Protein 2W2R (pdb70)

Structure (mmCIF, N/CA/C/O backbone):
data_2W2R
#
_entry.id   2W2R
#
_cell.length_a   86.260
_cell.length_b   86.260
_cell.length_c   70.320
_cell.angle_alpha   90.00
_cell.angle_beta   90.00
_cell.angle_gamma   90.00
#
_symmetry.space_group_name_H-M   'I 4'
#
loop_
_entity.id
_entity.type
_entity.pdbx_description
1 polymer 'MATRIX PROTEIN'
2 water water
#
loop_
_atom_site.group_PDB
_atom_site.id
_atom_site.type_symbol
_atom_site.label_atom_id
_atom_site.label_alt_id
_atom_site.label_comp_id
_atom_site.label_asym_id
_atom_site.label_entity_id
_atom_site.label_seq_id
_atom_site.pdbx_PDB_ins_code
_atom_site.Cartn_x
_atom_site.Cartn_y
_atom_site.Cartn_z
_atom_site.occupancy
_atom_site.B_iso_or_equiv
_atom_site.auth_seq_id
_atom_site.auth_comp_id
_atom_site.auth_asym_id
_atom_site.auth_atom_id
_atom_site.pdbx_PDB_model_num
ATOM 1 N N . LEU A 1 40 ? -15.639 -42.203 -16.582 1.00 72.55 41 LEU A N 1
ATOM 2 C CA . LEU A 1 40 ? -16.314 -42.632 -15.322 1.00 72.39 41 LEU A CA 1
ATOM 3 C C . LEU A 1 40 ? -15.889 -41.684 -14.222 1.00 69.83 41 LEU A C 1
ATOM 4 O O . LEU A 1 40 ? -14.729 -41.287 -14.134 1.00 69.44 41 LEU A O 1
ATOM 9 N N . SER A 1 41 ? -16.864 -41.321 -13.403 1.00 68.70 42 SER A N 1
ATOM 10 C CA . SER A 1 41 ? -16.689 -40.308 -12.343 1.00 68.33 42 SER A CA 1
ATOM 11 C C . SER A 1 41 ? -15.587 -40.668 -11.342 1.00 69.24 42 SER A C 1
ATOM 12 O O . SER A 1 41 ? -15.162 -39.856 -10.518 1.00 69.14 42 SER A O 1
ATOM 15 N N . ASN A 1 42 ? -15.101 -41.889 -11.462 1.00 69.62 43 ASN A N 1
ATOM 16 C CA . ASN A 1 42 ? -14.159 -42.437 -10.488 1.00 71.18 43 ASN A CA 1
ATOM 17 C C . ASN A 1 42 ? -12.719 -42.078 -10.820 1.00 67.91 43 ASN A C 1
ATOM 18 O O . ASN A 1 42 ? -11.857 -42.010 -9.947 1.00 70.08 43 ASN A O 1
ATOM 23 N N . ASP A 1 43 ? -12.476 -41.845 -12.098 1.00 62.66 44 ASP A N 1
ATOM 24 C CA . ASP A 1 43 ? -11.127 -41.556 -12.589 1.00 59.74 44 ASP A CA 1
ATOM 25 C C . ASP A 1 43 ? -10.926 -40.100 -12.979 1.00 51.89 44 ASP A C 1
ATOM 26 O O . ASP A 1 43 ? -9.803 -39.595 -12.982 1.00 52.45 44 ASP A O 1
ATOM 31 N N . PHE A 1 44 ? -12.020 -39.440 -13.334 1.00 42.87 45 PHE A N 1
ATOM 32 C CA . PHE A 1 44 ? -11.953 -38.078 -13.880 1.00 36.53 45 PHE A CA 1
ATOM 33 C C . PHE A 1 44 ? -12.999 -37.145 -13.290 1.00 30.47 45 PHE A C 1
ATOM 34 O O . PHE A 1 44 ? -14.084 -37.533 -12.911 1.00 30.87 45 PHE A O 1
ATOM 42 N N . PHE A 1 45 ? -12.617 -35.888 -13.211 1.00 26.19 46 PHE A N 1
ATOM 43 C CA . PHE A 1 45 ? -13.513 -34.834 -12.735 1.00 22.82 46 PHE A CA 1
ATOM 44 C C . PHE A 1 45 ? -14.629 -34.558 -13.735 1.00 23.27 46 PHE A C 1
ATOM 45 O O . PHE A 1 45 ? -14.434 -34.636 -14.946 1.00 21.91 46 PHE A O 1
ATOM 53 N N . GLY A 1 46 ? -15.796 -34.242 -13.193 1.00 22.99 47 GLY A N 1
ATOM 54 C CA . GLY A 1 46 ? -16.903 -33.634 -13.959 1.00 24.09 47 GLY A CA 1
ATOM 55 C C . GLY A 1 46 ? -17.659 -34.607 -14.839 1.00 23.45 47 GLY A C 1
ATOM 56 O O . GLY A 1 46 ? -18.277 -34.216 -15.811 1.00 22.57 47 GLY A O 1
ATOM 65 N N . GLU A 1 48 ? -20.073 -36.777 -13.899 1.00 34.15 49 GLU A N 1
ATOM 66 C CA . GLU A 1 48 ? -21.334 -37.218 -13.291 1.00 40.11 49 GLU A CA 1
ATOM 67 C C . GLU A 1 48 ? -22.485 -37.178 -14.289 1.00 42.86 49 GLU A C 1
ATOM 68 O O . GLU A 1 48 ? -23.308 -38.082 -14.336 1.00 45.22 49 GLU A O 1
ATOM 74 N N . ASP A 1 49 ? -22.509 -36.128 -15.096 1.00 45.95 50 ASP A N 1
ATOM 75 C CA . ASP A 1 49 ? -23.560 -35.962 -16.120 1.00 51.08 50 ASP A CA 1
ATOM 76 C C . ASP A 1 49 ? -23.441 -37.035 -17.173 1.00 52.35 50 ASP A C 1
ATOM 77 O O . ASP A 1 49 ? -24.416 -37.665 -17.564 1.00 55.43 50 ASP A O 1
ATOM 90 N N . ASP A 1 51 ? -21.921 -40.091 -17.073 1.00 63.37 52 ASP A N 1
ATOM 91 C CA . ASP A 1 51 ? -22.491 -41.251 -16.369 1.00 65.69 52 ASP A CA 1
ATOM 92 C C . ASP A 1 51 ? -24.008 -41.101 -16.254 1.00 66.83 52 ASP A C 1
ATOM 93 O O . ASP A 1 51 ? -24.764 -41.671 -17.041 1.00 70.36 52 ASP A O 1
ATOM 98 N N . SER A 1 57 ? -13.567 -3.634 9.370 1.00 39.02 58 SER A N 1
ATOM 99 C CA . SER A 1 57 ? -14.214 -4.787 10.049 1.00 39.20 58 SER A CA 1
ATOM 100 C C . SER A 1 57 ? -15.111 -5.606 9.103 1.00 32.33 58 SER A C 1
ATOM 101 O O . SER A 1 57 ? -15.192 -5.379 7.919 1.00 35.36 58 SER A O 1
ATOM 104 N N . LEU A 1 58 ? -15.802 -6.555 9.682 1.00 29.37 59 LEU A N 1
ATOM 105 C CA . LEU A 1 58 ? -16.590 -7.516 8.919 1.00 24.63 59 LEU A CA 1
ATOM 106 C C . LEU A 1 58 ? -17.874 -6.921 8.363 1.00 22.28 59 LEU A C 1
ATOM 107 O O . LEU A 1 58 ? -18.675 -6.302 9.062 1.00 21.51 59 LEU A O 1
ATOM 112 N N . ARG A 1 59 ? -18.042 -7.119 7.072 1.00 17.74 60 ARG A N 1
ATOM 113 C CA A ARG A 1 59 ? -19.253 -6.721 6.345 0.70 18.89 60 ARG A CA 1
ATOM 114 C CA B ARG A 1 59 ? -19.266 -6.736 6.386 0.30 19.03 60 ARG A CA 1
ATOM 115 C C . ARG A 1 59 ? -19.808 -7.908 5.580 1.00 19.88 60 ARG A C 1
ATOM 116 O O . ARG A 1 59 ? -19.073 -8.819 5.205 1.00 16.68 60 ARG A O 1
ATOM 131 N N . TYR A 1 60 ? -21.106 -7.870 5.355 1.00 17.81 61 TYR A N 1
ATOM 132 C CA . TYR A 1 60 ? -21.794 -8.835 4.502 1.00 18.14 61 TYR A CA 1
ATOM 133 C C . TYR A 1 60 ? -22.267 -8.031 3.311 1.00 20.97 61 TYR A C 1
ATOM 134 O O . TYR A 1 60 ? -22.954 -7.031 3.464 1.00 25.15 61 TYR A O 1
ATOM 143 N N . GLU A 1 61 ? -21.868 -8.447 2.121 1.00 18.77 62 GLU A N 1
ATOM 144 C CA . GLU A 1 61 ? -22.313 -7.764 0.910 1.00 18.35 62 GLU A CA 1
ATOM 145 C C . GLU A 1 61 ? -23.377 -8.641 0.250 1.00 18.26 62 GLU A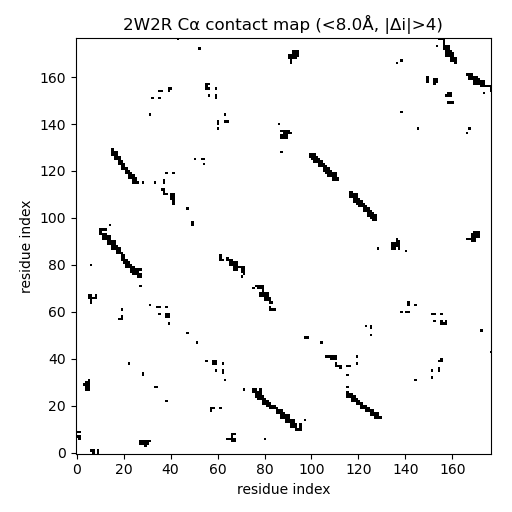 C 1
ATOM 146 O O . GLU A 1 61 ? -23.159 -9.815 -0.020 1.00 19.19 62 GLU A O 1
ATOM 152 N N . LYS A 1 62 ? -24.526 -8.050 -0.016 1.00 17.41 63 LYS A N 1
ATOM 153 C CA . LYS A 1 62 ? -25.659 -8.776 -0.605 1.00 19.61 63 LYS A CA 1
ATOM 154 C C . LYS A 1 62 ? -25.659 -8.540 -2.102 1.00 20.30 63 LYS A C 1
ATOM 155 O O . LYS A 1 62 ? -25.791 -7.414 -2.569 1.00 19.44 63 LYS A O 1
ATOM 161 N N . PHE A 1 63 ? -25.483 -9.601 -2.861 1.00 18.20 64 PHE A N 1
ATOM 162 C CA . PHE A 1 63 ? -25.414 -9.458 -4.314 1.00 17.81 64 PHE A CA 1
ATOM 163 C C . PHE A 1 63 ? -26.140 -10.550 -5.056 1.00 17.84 64 PHE A C 1
ATOM 164 O O . PHE A 1 63 ? -26.526 -11.590 -4.504 1.00 17.99 64 PHE A O 1
ATOM 172 N N . ARG A 1 64 ? -26.363 -10.285 -6.330 1.00 16.91 65 ARG A N 1
ATOM 173 C CA . ARG A 1 64 ? -26.845 -11.324 -7.203 1.00 18.54 65 ARG A CA 1
ATOM 174 C C . ARG A 1 64 ? -25.843 -11.541 -8.302 1.00 17.18 65 ARG A C 1
ATOM 175 O O . ARG A 1 64 ? -25.079 -10.641 -8.660 1.00 14.92 65 ARG A O 1
ATOM 183 N N . PHE A 1 65 ? -25.860 -12.753 -8.824 1.00 15.17 66 PHE A N 1
ATOM 184 C CA . PHE A 1 65 ? -24.887 -13.161 -9.817 1.00 15.21 66 PHE A CA 1
ATOM 185 C C . PHE A 1 65 ? -25.444 -14.107 -10.835 1.00 15.18 66 PHE A C 1
ATOM 186 O O . PHE A 1 65 ? -26.430 -14.806 -10.628 1.00 16.11 66 PHE A O 1
ATOM 207 N N . LEU A 1 67 ? -23.388 -16.692 -13.836 1.00 15.14 68 LEU A N 1
ATOM 208 C CA . LEU A 1 67 ? -22.176 -17.157 -14.488 1.00 13.44 68 LEU A CA 1
ATOM 209 C C . LEU A 1 67 ? -22.478 -18.188 -15.570 1.00 14.29 68 LEU A C 1
ATOM 210 O O . LEU A 1 67 ? -23.368 -19.037 -15.443 1.00 14.33 68 LEU A O 1
ATOM 215 N N . LYS A 1 68 ? -21.685 -18.085 -16.623 1.00 14.30 69 LYS A N 1
ATOM 216 C CA . LYS A 1 68 ? -21.589 -19.092 -17.672 1.00 16.22 69 LYS A CA 1
ATOM 217 C C . LYS A 1 68 ? -20.104 -19.311 -17.913 1.00 16.29 69 LYS A C 1
ATOM 218 O O . LYS A 1 68 ? -19.358 -18.379 -18.217 1.00 16.02 69 LYS A O 1
ATOM 232 N N . THR A 1 70 ? -17.134 -21.863 -19.633 1.00 14.96 71 THR A N 1
ATOM 233 C CA . THR A 1 70 ? -16.621 -22.940 -20.492 1.00 17.11 71 THR A CA 1
ATOM 234 C C . THR A 1 70 ? -15.121 -23.093 -20.310 1.00 17.85 71 THR A C 1
ATOM 235 O O . THR A 1 70 ? -14.370 -22.115 -20.318 1.00 14.61 71 THR A O 1
ATOM 239 N N . VAL A 1 71 ? -14.691 -24.333 -20.134 1.00 13.95 72 VAL A N 1
ATOM 240 C CA . VAL A 1 71 ? -13.282 -24.663 -20.080 1.00 14.48 72 VAL A CA 1
ATOM 241 C C . VAL A 1 71 ? -12.975 -25.732 -21.115 1.00 16.60 72 VAL A C 1
ATOM 242 O O . VAL A 1 71 ? -13.647 -26.760 -21.178 1.00 15.45 72 VAL A O 1
ATOM 246 N N . ARG A 1 72 ? -11.972 -25.457 -21.930 1.00 13.36 73 ARG A N 1
ATOM 247 C CA . ARG A 1 72 ? -11.505 -26.402 -22.954 1.00 16.06 73 ARG A CA 1
ATOM 248 C C . ARG A 1 72 ? -10.069 -26.785 -22.661 1.00 16.69 73 ARG A C 1
ATOM 249 O O . ARG A 1 72 ? -9.203 -25.922 -22.542 1.00 18.55 73 ARG A O 1
ATOM 257 N N . SER A 1 73 ? -9.823 -28.086 -22.551 1.00 16.64 74 SER A N 1
ATOM 258 C CA . SER A 1 73 ? -8.534 -28.591 -22.138 1.00 16.99 74 SER A CA 1
ATOM 259 C C . SER A 1 73 ? -7.977 -29.586 -23.159 1.00 19.97 74 SER A C 1
ATOM 260 O O . SER A 1 73 ? -8.693 -30.081 -24.017 1.00 19.50 74 SER A O 1
ATOM 262 N N . ASN A 1 74 ? -6.691 -29.855 -23.022 1.00 18.50 75 ASN A N 1
ATOM 263 C CA . ASN A 1 74 ? -5.987 -30.791 -23.928 1.00 21.17 75 ASN A CA 1
ATOM 264 C C . ASN A 1 74 ? -6.210 -32.250 -23.539 1.00 24.55 75 ASN A C 1
ATOM 265 O O . ASN A 1 74 ? -6.136 -33.145 -24.366 1.00 23.99 75 ASN A O 1
ATOM 270 N N . LYS A 1 75 ? -6.514 -32.436 -22.263 1.00 24.45 76 LYS A N 1
ATOM 271 C CA . LYS A 1 75 ? -6.668 -33.748 -21.615 1.00 27.22 76 LYS A CA 1
ATOM 272 C C . LYS A 1 75 ? -7.710 -33.587 -20.534 1.00 22.95 76 LYS A C 1
ATOM 273 O O . LYS A 1 75 ? -7.788 -32.521 -19.941 1.00 21.77 76 LYS A O 1
ATOM 279 N N . PRO A 1 76 ? -8.470 -34.641 -20.227 1.00 23.16 77 PRO A N 1
ATOM 280 C CA . PRO A 1 76 ? -9.495 -34.500 -19.182 1.00 21.92 77 PRO A CA 1
ATOM 281 C C . PRO A 1 76 ? -8.876 -34.348 -17.804 1.00 20.55 77 PRO A C 1
ATOM 282 O O . PRO A 1 76 ? -7.938 -35.067 -17.456 1.00 18.30 77 PRO A O 1
ATOM 286 N N . PHE A 1 77 ? -9.403 -33.412 -17.032 1.00 19.87 78 PHE A N 1
ATOM 287 C CA . PHE A 1 77 ? -8.905 -33.178 -15.663 1.00 19.74 78 PHE A CA 1
ATOM 288 C C . PHE A 1 77 ? -9.173 -34.388 -14.781 1.00 19.22 78 PHE A C 1
ATOM 289 O O . PHE A 1 77 ? -10.276 -34.944 -14.771 1.00 20.63 78 PHE A O 1
ATOM 297 N N . ARG A 1 78 ? -8.147 -34.792 -14.049 1.00 21.30 79 ARG A N 1
ATOM 298 C CA . ARG A 1 78 ? -8.251 -35.949 -13.157 1.00 25.88 79 ARG A CA 1
ATOM 299 C C . ARG A 1 78 ? -8.926 -35.586 -11.849 1.00 25.58 79 ARG A C 1
ATOM 300 O O . ARG A 1 78 ? -9.649 -36.379 -11.272 1.00 27.75 79 ARG A O 1
ATOM 308 N N . SER A 1 79 ? -8.712 -34.364 -11.399 1.00 22.34 80 SER A N 1
ATOM 309 C CA . SER A 1 79 ? -9.269 -33.960 -10.126 1.00 22.15 80 SER A CA 1
ATOM 310 C C . SER A 1 79 ? -9.654 -32.504 -10.069 1.00 20.38 80 SER A C 1
ATOM 311 O O . SER A 1 79 ? -9.240 -31.677 -10.884 1.00 18.02 80 SER A O 1
ATOM 314 N N . TYR A 1 80 ? -10.444 -32.206 -9.057 1.00 17.95 81 TYR A N 1
ATOM 315 C CA . TYR A 1 80 ? -10.935 -30.849 -8.843 1.00 18.45 81 TYR A CA 1
ATOM 316 C C . TYR A 1 80 ? -9.807 -29.835 -8.676 1.00 18.84 81 TYR A C 1
ATOM 317 O O . TYR A 1 80 ? -9.911 -28.723 -9.170 1.00 17.59 81 TYR A O 1
ATOM 326 N N . ASP A 1 81 ? -8.705 -30.200 -8.013 1.00 21.26 82 ASP A N 1
ATOM 327 C CA . ASP A 1 81 ? -7.601 -29.223 -7.901 1.00 22.73 82 ASP A CA 1
ATOM 328 C C . ASP A 1 81 ? -6.877 -28.933 -9.221 1.00 20.93 82 ASP A C 1
ATOM 329 O O . ASP A 1 81 ? -6.271 -27.873 -9.374 1.00 20.05 82 ASP A O 1
ATOM 334 N N . ASP A 1 82 ? -7.025 -29.810 -10.206 1.00 16.58 83 ASP A N 1
ATOM 335 C CA . ASP A 1 82 ? -6.525 -29.506 -11.551 1.00 16.64 83 ASP A CA 1
ATOM 336 C C . ASP A 1 82 ? -7.439 -28.450 -12.197 1.00 16.04 83 ASP A C 1
ATOM 337 O O . ASP A 1 82 ? -6.984 -27.525 -12.872 1.00 16.71 83 ASP A O 1
ATOM 342 N N . VAL A 1 83 ? -8.732 -28.628 -11.977 1.00 14.66 84 VAL A N 1
ATOM 343 C CA . VAL A 1 83 ? -9.775 -27.748 -12.549 1.00 16.30 84 VAL A CA 1
ATOM 344 C C . VAL A 1 83 ? -9.640 -26.323 -12.019 1.00 14.59 84 VAL A C 1
ATOM 345 O O . VAL A 1 83 ? -9.698 -25.343 -12.754 1.00 14.19 84 VAL A O 1
ATOM 349 N N . THR A 1 84 ? -9.448 -26.220 -10.715 1.00 15.52 85 THR A N 1
ATOM 350 C CA . THR A 1 84 ? -9.385 -24.917 -10.065 1.00 13.17 85 THR A CA 1
ATOM 351 C C . THR A 1 84 ? -8.114 -24.194 -10.474 1.00 16.34 85 THR A C 1
ATOM 352 O O . THR A 1 84 ? -8.105 -22.988 -10.661 1.00 14.93 85 THR A O 1
ATOM 356 N N . ALA A 1 85 ? -7.052 -24.962 -10.665 1.00 15.45 86 ALA A N 1
ATOM 357 C CA . ALA A 1 85 ? -5.786 -24.394 -11.127 1.00 15.49 86 ALA A CA 1
ATOM 358 C C . ALA A 1 85 ? -5.974 -23.752 -12.490 1.00 13.34 86 ALA A C 1
ATOM 359 O O . ALA A 1 85 ? -5.516 -22.645 -12.725 1.00 14.89 86 ALA A O 1
ATOM 361 N N . ALA A 1 86 ? -6.634 -24.468 -13.399 1.00 13.83 87 ALA A N 1
ATOM 362 C CA . ALA A 1 86 ? -6.936 -23.948 -14.741 1.00 13.23 87 ALA A CA 1
ATOM 363 C C . ALA A 1 86 ? -7.837 -22.704 -14.704 1.00 13.91 87 ALA A C 1
ATOM 364 O O . ALA A 1 86 ? -7.520 -21.650 -15.281 1.00 14.16 87 ALA A O 1
ATOM 366 N N . VAL A 1 87 ? -8.934 -22.834 -13.980 1.00 12.93 88 VAL A N 1
ATOM 367 C CA . VAL A 1 87 ? -9.983 -21.779 -13.902 1.00 12.89 88 VAL A CA 1
ATOM 368 C C . VAL A 1 87 ? -9.390 -20.486 -13.318 1.00 13.55 88 VAL A C 1
ATOM 369 O O . VAL A 1 87 ? -9.635 -19.383 -13.784 1.00 13.53 88 VAL A O 1
ATOM 373 N N . SER A 1 88 ? -8.499 -20.669 -12.354 1.00 12.84 89 SER A N 1
ATOM 374 C CA . SER A 1 88 ? -7.953 -19.553 -11.588 1.00 12.85 89 SER A CA 1
ATOM 375 C C . SER A 1 88 ? -7.096 -18.635 -12.446 1.00 14.57 89 SER A C 1
ATOM 376 O O . SER A 1 88 ? -6.792 -17.505 -12.046 1.00 16.69 89 SER A O 1
ATOM 379 N N . GLN A 1 89 ? -6.722 -19.124 -13.615 1.00 13.67 90 GLN A N 1
ATOM 380 C CA . GLN A 1 89 ? -5.883 -18.337 -14.535 1.00 13.77 90 GLN A CA 1
ATOM 381 C C . GLN A 1 89 ? -6.671 -17.262 -15.281 1.00 15.58 90 GLN A C 1
ATOM 382 O O . GLN A 1 89 ? -6.081 -16.450 -16.005 1.00 17.12 90 GLN A O 1
ATOM 388 N N . TRP A 1 90 ? -7.979 -17.229 -15.074 1.00 14.83 91 TRP A N 1
ATOM 389 C CA . TRP A 1 90 ? -8.857 -16.325 -15.846 1.00 13.48 91 TRP A CA 1
ATOM 390 C C . TRP A 1 90 ? -8.476 -14.843 -15.726 1.00 16.40 91 TRP A C 1
ATOM 391 O O . TRP A 1 90 ? -8.658 -14.066 -16.677 1.00 14.75 91 TRP A O 1
ATOM 402 N N . ASP A 1 91 ? -7.944 -14.455 -14.568 1.00 13.98 92 ASP A N 1
ATOM 403 C CA . ASP A 1 91 ? -7.574 -13.048 -14.326 1.00 18.76 92 ASP A CA 1
ATOM 404 C C . ASP A 1 91 ? -6.097 -12.833 -14.032 1.00 20.29 92 ASP A C 1
ATOM 405 O O . ASP A 1 91 ? -5.711 -11.908 -13.300 1.00 21.20 92 ASP A O 1
ATOM 410 N N . ASN A 1 92 ? -5.257 -13.638 -14.667 1.00 19.93 93 ASN A N 1
ATOM 411 C CA . ASN A 1 92 ? -3.794 -13.427 -14.554 1.00 24.01 93 ASN A CA 1
ATOM 412 C C . ASN A 1 92 ? -3.484 -12.028 -15.062 1.00 25.02 93 ASN A C 1
ATOM 413 O O . ASN A 1 92 ? -2.659 -11.297 -14.507 1.00 28.58 93 ASN A O 1
ATOM 418 N N . SER A 1 93 ? -4.203 -11.657 -16.107 1.00 25.33 94 SER A N 1
ATOM 419 C CA . SER A 1 93 ? -4.313 -10.255 -16.523 1.00 28.61 94 SER A CA 1
ATOM 420 C C . SER A 1 93 ? -5.787 -9.890 -16.404 1.00 27.17 94 SER A C 1
ATOM 421 O O . SER A 1 93 ? -6.667 -10.745 -16.561 1.00 22.75 94 SER A O 1
ATOM 424 N N . TYR A 1 94 ? -6.053 -8.633 -16.088 1.00 21.55 95 TYR A N 1
ATOM 425 C CA . TYR A 1 94 ? -7.435 -8.202 -15.831 1.00 19.49 95 TYR A CA 1
ATOM 426 C C . TYR A 1 94 ? -7.681 -6.758 -16.209 1.00 20.58 95 TYR A C 1
ATOM 427 O O . TYR A 1 94 ? -6.980 -5.857 -15.736 1.00 17.59 95 TYR A O 1
ATOM 436 N N . ILE A 1 95 ? -8.701 -6.551 -17.037 1.00 19.96 96 ILE A N 1
ATOM 437 C CA . ILE A 1 95 ? -9.157 -5.194 -17.362 1.00 23.31 96 ILE A CA 1
ATOM 438 C C . ILE A 1 95 ? -10.643 -4.969 -17.126 1.00 23.58 96 ILE A C 1
ATOM 439 O O . ILE A 1 95 ? -11.224 -4.025 -17.640 1.00 23.48 96 ILE A O 1
ATOM 444 N N . GLY A 1 96 ? -11.254 -5.831 -16.336 1.00 20.44 97 GLY A N 1
ATOM 445 C CA . GLY A 1 96 ? -12.662 -5.651 -15.974 1.00 19.41 97 GLY A CA 1
ATOM 446 C C . GLY A 1 96 ? -12.839 -4.616 -14.879 1.00 17.60 97 GLY A C 1
ATOM 447 O O . GLY A 1 96 ? -11.898 -3.920 -14.494 1.00 18.11 97 GLY A O 1
ATOM 456 N N . VAL A 1 98 ? -12.859 -2.879 -11.556 1.00 18.23 99 VAL A N 1
ATOM 457 C CA . VAL A 1 98 ? -11.966 -3.104 -10.408 1.00 16.89 99 VAL A CA 1
ATOM 458 C C . VAL A 1 98 ? -12.703 -3.596 -9.163 1.00 17.51 99 VAL A C 1
ATOM 459 O O . VAL A 1 98 ? -12.273 -4.529 -8.479 1.00 17.58 99 VAL A O 1
ATOM 463 N N . GLY A 1 99 ? -13.835 -2.972 -8.894 1.00 17.10 100 GLY A N 1
ATOM 464 C CA . GLY A 1 99 ? -14.650 -3.294 -7.740 1.00 18.04 100 GLY A CA 1
ATOM 465 C C . GLY A 1 99 ? -15.344 -4.638 -7.787 1.00 16.75 100 GLY A C 1
ATOM 466 O O . GLY A 1 99 ? -15.840 -5.127 -6.779 1.00 20.53 100 GLY A O 1
ATOM 467 N N . LYS A 1 100 ? -15.408 -5.232 -8.971 1.00 14.08 101 LYS A N 1
ATOM 468 C CA . LYS A 1 100 ? -16.103 -6.512 -9.127 1.00 13.60 101 LYS A CA 1
ATOM 469 C C . LYS A 1 100 ? -15.165 -7.686 -9.039 1.00 13.01 101 LYS A C 1
ATOM 470 O O . LYS A 1 100 ? -15.589 -8.829 -8.860 1.00 13.01 101 LYS A O 1
ATOM 476 N N . ARG A 1 101 ? -13.882 -7.393 -9.170 1.00 14.33 102 ARG A N 1
ATOM 477 C CA . ARG A 1 101 ? -12.865 -8.453 -9.264 1.00 13.41 102 ARG A CA 1
ATOM 478 C C . ARG A 1 101 ? -12.974 -9.478 -8.118 1.00 14.89 102 ARG A C 1
ATOM 479 O O . ARG A 1 101 ? -12.913 -10.671 -8.363 1.00 14.63 102 ARG A O 1
ATOM 487 N N . PRO A 1 102 ? -13.149 -9.020 -6.869 1.00 16.45 103 PRO A N 1
ATOM 488 C CA . PRO A 1 102 ? -13.296 -9.992 -5.790 1.00 16.11 103 PRO A CA 1
ATOM 489 C C . PRO A 1 102 ? -14.512 -10.901 -5.908 1.00 15.93 103 PRO A C 1
ATOM 490 O O . PRO A 1 102 ? -14.457 -12.055 -5.533 1.00 13.82 103 PRO A O 1
ATOM 494 N N . PHE A 1 103 ? -15.611 -10.346 -6.393 1.00 13.16 104 PHE A N 1
ATOM 495 C CA . PHE A 1 103 ? -16.837 -11.116 -6.570 1.00 13.77 104 PHE A CA 1
ATOM 496 C C . PHE A 1 103 ? -16.696 -12.088 -7.718 1.00 12.51 104 PHE A C 1
ATOM 497 O O . PHE A 1 103 ? -17.208 -13.202 -7.655 1.00 12.51 104 PHE A O 1
ATOM 505 N N . TYR A 1 104 ? -16.028 -11.644 -8.781 1.00 12.53 105 TYR A N 1
ATOM 506 C CA . TYR A 1 104 ? -15.754 -12.529 -9.922 1.00 12.53 105 TYR A CA 1
ATOM 507 C C . TYR A 1 104 ? -14.897 -13.715 -9.506 1.00 12.45 105 TYR A C 1
ATOM 508 O O . TYR A 1 104 ? -15.139 -14.843 -9.932 1.00 12.45 105 TYR A O 1
ATOM 517 N N . LYS A 1 105 ? -13.894 -13.449 -8.671 1.00 12.43 106 LYS A N 1
ATOM 518 C CA . LYS A 1 105 ? -13.028 -14.523 -8.174 1.00 12.60 106 LYS A CA 1
ATOM 519 C C . LYS A 1 105 ? -13.858 -15.544 -7.393 1.00 12.46 106 LYS A C 1
ATOM 520 O O . LYS A 1 105 ? -13.715 -16.751 -7.561 1.00 12.44 106 LYS A O 1
ATOM 526 N N . ILE A 1 106 ? -14.731 -15.014 -6.538 1.00 12.43 107 ILE A N 1
ATOM 527 C CA . ILE A 1 106 ? -15.597 -15.852 -5.699 1.00 12.50 107 ILE A CA 1
ATOM 528 C C . ILE A 1 106 ? -16.533 -16.717 -6.561 1.00 13.36 107 ILE A C 1
ATOM 529 O O . ILE A 1 106 ? -16.667 -17.926 -6.345 1.00 13.29 107 ILE A O 1
ATOM 534 N N . ILE A 1 107 ? -17.199 -16.116 -7.546 1.00 12.54 108 ILE A N 1
ATOM 535 C CA . ILE A 1 107 ? -18.141 -16.909 -8.327 1.00 12.64 108 ILE A CA 1
ATOM 536 C C . ILE A 1 107 ? -17.444 -17.855 -9.313 1.00 13.10 108 ILE A C 1
ATOM 537 O O . ILE A 1 107 ? -18.006 -18.862 -9.695 1.00 12.71 108 ILE A O 1
ATOM 542 N N . ALA A 1 108 ? -16.210 -17.524 -9.689 1.00 12.51 109 ALA A N 1
ATOM 543 C CA . ALA A 1 108 ? -15.396 -18.407 -10.518 1.00 12.51 109 ALA A CA 1
ATOM 544 C C . ALA A 1 108 ? -15.063 -19.651 -9.700 1.00 14.01 109 ALA A C 1
ATOM 545 O O . ALA A 1 108 ? -15.108 -20.758 -10.202 1.00 13.69 109 ALA A O 1
ATOM 547 N N . LEU A 1 109 ? -14.786 -19.464 -8.417 1.00 12.58 110 LEU A N 1
ATOM 548 C CA . LEU A 1 109 ? -14.509 -20.603 -7.534 1.00 14.30 110 LEU A CA 1
ATOM 549 C C . LEU A 1 109 ? -15.758 -21.485 -7.378 1.00 13.88 110 LEU A C 1
ATOM 550 O O . LEU A 1 109 ? -15.722 -22.695 -7.602 1.00 14.42 110 LEU A O 1
ATOM 555 N N . ILE A 1 110 ? -16.877 -20.838 -7.066 1.00 16.24 111 ILE A N 1
ATOM 556 C CA . ILE A 1 110 ? -18.175 -21.524 -6.904 1.00 15.58 111 ILE A CA 1
ATOM 557 C C . ILE A 1 110 ? -18.582 -22.270 -8.180 1.00 17.01 111 ILE A C 1
ATOM 558 O O . ILE A 1 110 ? -18.951 -23.448 -8.175 1.00 18.62 111 ILE A O 1
ATOM 563 N N . GLY A 1 111 ? -18.531 -21.543 -9.272 1.00 14.68 112 GLY A N 1
ATOM 564 C CA . GLY A 1 111 ? -18.861 -22.081 -10.585 1.00 16.56 112 GLY A CA 1
ATOM 565 C C . GLY A 1 111 ? -18.010 -23.263 -11.000 1.00 17.35 112 GLY A C 1
ATOM 566 O O . GLY A 1 111 ? -18.520 -24.249 -11.567 1.00 17.40 112 GLY A O 1
ATOM 567 N N . SER A 1 112 ? -16.716 -23.184 -10.692 1.00 15.07 113 SER A N 1
ATOM 568 C CA . SER A 1 112 ? -15.779 -24.290 -11.019 1.00 14.32 113 SER A CA 1
ATOM 569 C C . SER A 1 112 ? -16.258 -25.639 -10.445 1.00 16.80 113 SER A C 1
ATOM 570 O O . SER A 1 112 ? -16.057 -26.709 -11.043 1.00 17.80 113 SER A O 1
ATOM 573 N N . SER A 1 113 ? -16.901 -25.577 -9.279 1.00 14.64 114 SER A N 1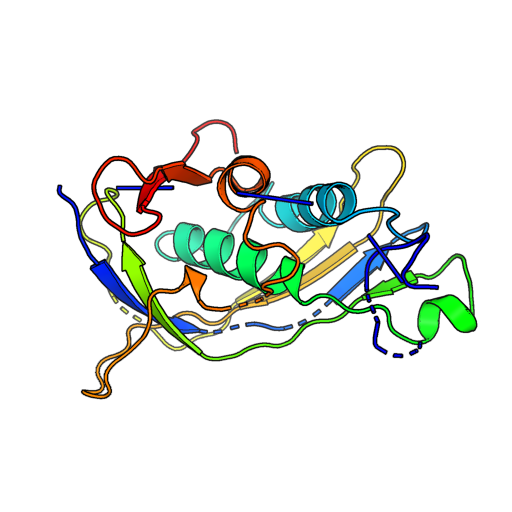
ATOM 574 C CA . SER A 1 113 ? -17.308 -26.780 -8.561 1.00 15.09 114 SER A CA 1
ATOM 575 C C . SER A 1 113 ? -18.461 -27.458 -9.268 1.00 15.52 114 SER A C 1
ATOM 576 O O . SER A 1 113 ? -18.759 -28.606 -8.999 1.00 18.01 114 SER A O 1
ATOM 579 N N . HIS A 1 114 ? -19.092 -26.715 -10.165 1.00 15.54 115 HIS A N 1
ATOM 580 C CA . HIS A 1 114 ? -20.235 -27.199 -10.930 1.00 16.58 115 HIS A CA 1
ATOM 581 C C . HIS A 1 114 ? -19.909 -27.582 -12.356 1.00 17.52 115 HIS A C 1
ATOM 582 O O . HIS A 1 114 ? -20.773 -28.043 -13.081 1.00 16.14 115 HIS A O 1
ATOM 589 N N . LEU A 1 115 ? -18.680 -27.358 -12.768 1.00 13.94 116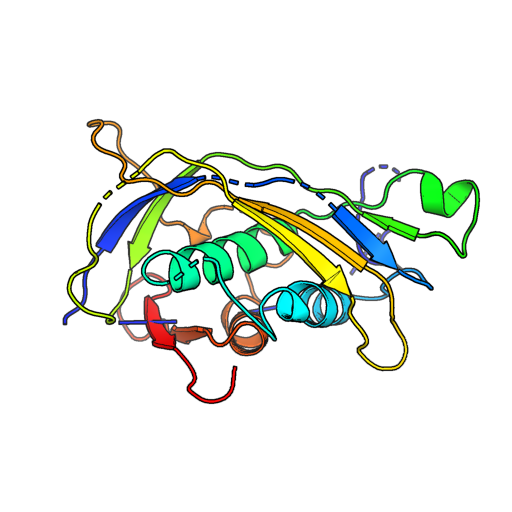 LEU A N 1
ATOM 590 C CA . LEU A 1 115 ? -18.274 -27.729 -14.140 1.00 15.49 116 LEU A CA 1
ATOM 591 C C . LEU A 1 115 ? -18.509 -29.216 -14.402 1.00 17.01 116 LEU A C 1
ATOM 592 O O . LEU A 1 115 ? -18.154 -30.105 -13.607 1.00 16.25 116 LEU A O 1
ATOM 597 N N . GLN A 1 116 ? -19.096 -29.459 -15.562 1.00 17.51 117 GLN A N 1
ATOM 598 C CA . GLN A 1 116 ? -19.381 -30.807 -16.038 1.00 19.84 117 GLN A CA 1
ATOM 599 C C . GLN A 1 116 ? -18.920 -30.983 -17.463 1.00 18.04 117 GLN A C 1
ATOM 600 O O . GLN A 1 116 ? -19.114 -30.117 -18.314 1.00 18.28 117 GLN A O 1
ATOM 606 N N . ALA A 1 117 ? -18.299 -32.123 -17.691 1.00 17.91 118 ALA A N 1
ATOM 607 C CA . ALA A 1 117 ? -17.828 -32.519 -19.028 1.00 19.46 118 ALA A CA 1
ATOM 608 C C . ALA A 1 117 ? -19.006 -32.675 -19.965 1.00 19.48 118 ALA A C 1
ATOM 609 O O . ALA A 1 117 ? -20.044 -33.232 -19.612 1.00 19.45 118 ALA A O 1
ATOM 611 N N . THR A 1 118 ? -18.805 -32.161 -21.165 1.00 19.15 119 THR A N 1
ATOM 612 C CA . THR A 1 118 ? -19.755 -32.321 -22.249 1.00 21.88 119 THR A CA 1
ATOM 613 C C . THR A 1 118 ? -19.340 -33.522 -23.094 1.00 22.76 119 THR A C 1
ATOM 614 O O . THR A 1 118 ? -18.274 -34.099 -22.897 1.00 21.96 119 THR A O 1
ATOM 618 N N . PRO A 1 119 ? -20.183 -33.903 -24.065 1.00 24.23 120 PRO A N 1
ATOM 619 C CA . PRO A 1 119 ? -19.852 -35.074 -24.866 1.00 25.92 120 PRO A CA 1
ATOM 620 C C . PRO A 1 119 ? -18.636 -34.883 -25.752 1.00 26.24 120 PRO A C 1
ATOM 621 O O . PRO A 1 119 ? -18.191 -35.835 -26.397 1.00 28.91 120 PRO A O 1
ATOM 625 N N . ALA A 1 120 ? -18.085 -33.671 -25.769 1.00 24.41 121 ALA A N 1
ATOM 626 C CA . ALA A 1 120 ? -16.878 -33.414 -26.563 1.00 24.38 121 ALA A CA 1
ATOM 627 C C . ALA A 1 120 ? -15.833 -34.450 -26.251 1.00 28.75 121 ALA A C 1
ATOM 628 O O . ALA A 1 120 ? -15.171 -34.955 -27.146 1.00 36.54 121 ALA A O 1
ATOM 630 N N . VAL A 1 121 ? -15.674 -34.763 -24.976 1.00 27.92 122 VAL A N 1
ATOM 631 C CA . VAL A 1 121 ? -14.692 -35.785 -24.584 1.00 31.74 122 VAL A CA 1
ATOM 632 C C . VAL A 1 121 ? -15.021 -37.213 -25.107 1.00 32.79 122 VAL A C 1
ATOM 633 O O . VAL A 1 121 ? -14.146 -38.056 -25.224 1.00 35.09 122 VAL A O 1
ATOM 637 N N . LEU A 1 122 ? -16.269 -37.482 -25.459 1.00 38.86 123 LEU A N 1
ATOM 638 C CA . LEU A 1 122 ? -16.603 -38.805 -26.042 1.00 39.43 123 LEU A CA 1
ATOM 639 C C . LEU A 1 122 ? -16.435 -38.839 -27.578 1.00 42.27 123 LEU A C 1
ATOM 640 O O . LEU A 1 122 ? -16.268 -39.906 -28.190 1.00 41.10 123 LEU A O 1
ATOM 645 N N . ALA A 1 123 ? -16.476 -37.657 -28.182 1.00 42.41 124 ALA A N 1
ATOM 646 C CA . ALA A 1 123 ? -16.209 -37.493 -29.626 1.00 44.47 124 ALA A CA 1
ATOM 647 C C . ALA A 1 123 ? -14.707 -37.542 -29.842 1.00 48.13 124 ALA A C 1
ATOM 648 O O . ALA A 1 123 ? -14.187 -38.217 -30.739 1.00 50.89 124 ALA A O 1
ATOM 650 N N . ASP A 1 124 ? -14.014 -36.847 -28.960 1.00 47.45 125 ASP A N 1
ATOM 651 C CA . ASP A 1 124 ? -12.557 -36.797 -28.997 1.00 47.43 125 ASP A CA 1
ATOM 652 C C . ASP A 1 124 ? -11.992 -36.669 -27.593 1.00 47.79 125 ASP A C 1
ATOM 653 O O . ASP A 1 124 ? -12.151 -35.641 -26.919 1.00 46.06 125 ASP A O 1
ATOM 658 N N . LEU A 1 125 ? -11.330 -37.738 -27.167 1.00 50.01 126 LEU A N 1
ATOM 659 C CA . LEU A 1 125 ? -10.794 -37.843 -25.797 1.00 50.91 126 LEU A CA 1
ATOM 660 C C . LEU A 1 125 ? -9.792 -36.725 -25.564 1.00 48.96 126 LEU A C 1
ATOM 661 O O . LEU A 1 125 ? -9.453 -36.382 -24.431 1.00 47.53 126 LEU A O 1
ATOM 666 N N . ASN A 1 126 ? -9.355 -36.161 -26.681 1.00 47.58 127 ASN A N 1
ATOM 667 C CA . ASN A 1 126 ? -8.356 -35.094 -26.700 1.00 45.52 127 ASN A CA 1
ATOM 668 C C . ASN A 1 126 ? -8.934 -33.682 -26.877 1.00 42.08 127 ASN A C 1
ATOM 669 O O . ASN A 1 126 ? -8.177 -32.701 -26.916 1.00 41.23 127 ASN A O 1
ATOM 671 N N . GLN A 1 127 ? -10.259 -33.581 -26.998 1.00 36.39 128 GLN A N 1
ATOM 672 C CA A GLN A 1 127 ? -10.942 -32.273 -26.990 0.70 31.64 128 GLN A CA 1
ATOM 673 C CA B GLN A 1 127 ? -10.920 -32.275 -26.990 0.30 30.33 128 GLN A CA 1
ATOM 674 C C . GLN A 1 127 ? -11.935 -32.111 -25.848 1.00 27.80 128 GLN A C 1
ATOM 675 O O . GLN A 1 127 ? -13.089 -31.731 -26.072 1.00 25.42 128 GLN A O 1
ATOM 686 N N . PRO A 1 128 ? -11.499 -32.382 -24.615 1.00 23.61 129 PRO A N 1
ATOM 687 C CA . PRO A 1 128 ? -12.351 -32.219 -23.431 1.00 23.90 129 PRO A CA 1
ATOM 688 C C . PRO A 1 128 ? -12.866 -30.789 -23.321 1.00 20.23 129 PRO A C 1
ATOM 689 O O . PRO A 1 128 ? -12.113 -29.838 -23.538 1.00 19.88 129 PRO A O 1
ATOM 693 N N . GLU A 1 129 ? -14.154 -30.669 -23.052 1.00 20.39 130 GLU A N 1
ATOM 694 C CA . GLU A 1 129 ? -14.791 -29.371 -22.806 1.00 20.08 130 GLU A CA 1
ATOM 695 C C . GLU A 1 129 ? -15.713 -29.519 -21.608 1.00 17.69 130 GLU A C 1
ATOM 696 O O . GLU A 1 129 ? -16.295 -30.573 -21.371 1.00 19.59 130 GLU A O 1
ATOM 702 N N . TYR A 1 130 ? -15.790 -28.471 -20.812 1.00 13.76 131 TYR A N 1
ATOM 703 C CA . TYR A 1 130 ? -16.584 -28.490 -19.590 1.00 13.99 131 TYR A CA 1
ATOM 704 C C . TYR A 1 130 ? -17.419 -27.217 -19.548 1.00 14.89 131 TYR A C 1
ATOM 705 O O . TYR A 1 130 ? -16.988 -26.153 -20.015 1.00 16.49 131 TYR A O 1
ATOM 714 N N . TYR A 1 131 ? -18.602 -27.329 -18.978 1.00 14.44 132 TYR A N 1
ATOM 715 C CA . TYR A 1 131 ? -19.501 -26.186 -18.880 1.00 13.77 132 TYR A CA 1
ATOM 716 C C . TYR A 1 131 ? -20.231 -26.144 -17.547 1.00 15.43 132 TYR A C 1
ATOM 717 O O . TYR A 1 131 ? -20.538 -27.171 -16.948 1.00 15.93 132 TYR A O 1
ATOM 726 N N . ALA A 1 132 ? -20.482 -24.923 -17.112 1.00 16.53 133 ALA A N 1
ATOM 727 C CA . ALA A 1 132 ? -21.289 -24.650 -15.917 1.00 14.18 133 ALA A CA 1
ATOM 728 C C . ALA A 1 132 ? -22.075 -23.377 -16.096 1.00 14.96 133 ALA A C 1
ATOM 729 O O . ALA A 1 132 ? -21.595 -22.412 -16.668 1.00 15.42 133 ALA A O 1
ATOM 731 N N . THR A 1 133 ? -23.300 -23.393 -15.621 1.00 14.53 134 THR A N 1
ATOM 732 C CA . THR A 1 133 ? -24.060 -22.155 -15.544 1.00 16.45 134 THR A CA 1
ATOM 733 C C . THR A 1 133 ? -24.784 -22.123 -14.220 1.00 19.25 134 THR A C 1
ATOM 734 O O . THR A 1 133 ? -25.248 -23.141 -13.745 1.00 19.37 134 THR A O 1
ATOM 738 N N . LEU A 1 134 ? -24.841 -20.951 -13.617 1.00 18.63 135 LEU A N 1
ATOM 739 C CA . LEU A 1 134 ? -25.462 -20.792 -12.304 1.00 18.57 135 LEU A CA 1
ATOM 740 C C . LEU A 1 134 ? -25.905 -19.360 -12.103 1.00 19.02 135 LEU A C 1
ATOM 741 O O . LEU A 1 134 ? -25.261 -18.420 -12.555 1.00 16.83 135 LEU A O 1
ATOM 746 N N . THR A 1 135 ? -27.028 -19.210 -11.431 1.00 20.33 136 THR A N 1
ATOM 747 C CA A THR A 1 135 ? -27.503 -17.901 -10.998 0.70 19.52 136 THR A CA 1
ATOM 748 C CA B THR A 1 135 ? -27.477 -17.898 -10.996 0.30 19.86 136 THR A CA 1
ATOM 749 C C . THR A 1 135 ? -27.903 -17.965 -9.540 1.00 21.75 136 THR A C 1
ATOM 750 O O . THR A 1 135 ? -28.303 -19.019 -9.035 1.00 24.10 136 THR A O 1
ATOM 757 N N . GLY A 1 136 ? -27.786 -16.847 -8.863 1.00 18.93 137 GLY A N 1
ATOM 758 C CA . GLY A 1 136 ? -28.132 -16.802 -7.460 1.00 19.13 137 GLY A CA 1
ATOM 759 C C . GLY A 1 136 ? -28.118 -15.427 -6.852 1.00 18.32 137 GLY A C 1
ATOM 760 O O . GLY A 1 136 ? -27.825 -14.427 -7.489 1.00 19.86 137 GLY A O 1
ATOM 761 N N . ARG A 1 137 ? -28.470 -15.424 -5.592 1.00 20.02 138 ARG A N 1
ATOM 762 C CA . ARG A 1 137 ? -28.440 -14.219 -4.756 1.00 20.16 138 ARG A CA 1
ATOM 763 C C . ARG A 1 137 ? -27.947 -14.662 -3.399 1.00 18.91 138 ARG A C 1
ATOM 764 O O . ARG A 1 137 ? -28.365 -15.706 -2.902 1.00 18.72 138 ARG A O 1
ATOM 772 N N . CYS A 1 138 ? -27.111 -13.844 -2.772 1.00 17.57 139 CYS A N 1
ATOM 773 C CA . CYS A 1 138 ? -26.436 -14.254 -1.536 1.00 18.74 139 CYS A CA 1
ATOM 774 C C . CYS A 1 138 ? -25.678 -13.145 -0.839 1.00 21.77 139 CYS A C 1
ATOM 775 O O . CYS A 1 138 ? -25.556 -12.039 -1.355 1.00 22.24 139 CYS A O 1
ATOM 778 N N . PHE A 1 139 ? -25.191 -13.487 0.350 1.00 20.71 140 PHE A N 1
ATOM 779 C CA . PHE A 1 139 ? -24.258 -12.648 1.127 1.00 20.67 140 PHE A CA 1
ATOM 780 C C . PHE A 1 139 ? -22.827 -13.113 0.898 1.00 19.56 140 PHE A C 1
ATOM 781 O O . PHE A 1 139 ? -22.571 -14.299 0.959 1.00 19.03 140 PHE A O 1
ATOM 789 N N . LEU A 1 140 ? -21.899 -12.174 0.721 1.00 17.99 141 LEU A N 1
ATOM 790 C CA . LEU A 1 140 ? -20.452 -12.457 0.875 1.00 18.16 141 LEU A CA 1
ATOM 791 C C . LEU A 1 140 ? -19.925 -11.791 2.152 1.00 15.93 141 LEU A C 1
ATOM 792 O O . LEU A 1 140 ? -19.877 -10.581 2.218 1.00 17.09 141 LEU A O 1
ATOM 797 N N . PRO A 1 141 ? -19.530 -12.572 3.165 1.00 15.69 142 PRO A N 1
ATOM 798 C CA . PRO A 1 141 ? -18.841 -11.973 4.306 1.00 16.00 142 PRO A CA 1
ATOM 799 C C . PRO A 1 141 ? -17.413 -11.641 3.951 1.00 15.33 142 PRO A C 1
ATOM 800 O O . PRO A 1 141 ? -16.702 -12.505 3.442 1.00 13.72 142 PRO A O 1
ATOM 804 N N . HIS A 1 142 ? -16.996 -10.417 4.247 1.00 15.02 143 HIS A N 1
ATOM 805 C CA . HIS A 1 142 ? -15.647 -9.993 3.876 1.00 13.04 143 HIS A CA 1
ATOM 806 C C . HIS A 1 142 ? -15.146 -8.856 4.735 1.00 14.89 143 HIS A C 1
ATOM 807 O O . HIS A 1 142 ? -15.915 -8.179 5.405 1.00 15.60 143 HIS A O 1
ATOM 814 N N . ARG A 1 143 ? -13.842 -8.681 4.681 1.00 13.10 144 ARG A N 1
ATOM 815 C CA . ARG A 1 143 ? -13.137 -7.649 5.439 1.00 13.54 144 ARG A CA 1
ATOM 816 C C . ARG A 1 143 ? -12.424 -6.651 4.539 1.00 15.90 144 ARG A C 1
ATOM 817 O O . ARG A 1 143 ? -11.421 -6.043 4.913 1.00 17.11 144 ARG A O 1
ATOM 825 N N . LEU A 1 144 ? -12.967 -6.466 3.354 1.00 16.12 145 LEU A N 1
ATOM 826 C CA . LEU A 1 144 ? -12.335 -5.598 2.350 1.00 13.33 145 LEU A CA 1
ATOM 827 C C . LEU A 1 144 ? -12.697 -4.142 2.441 1.00 17.48 145 LEU A C 1
ATOM 828 O O . LEU A 1 144 ? -12.102 -3.312 1.755 1.00 19.11 145 LEU A O 1
ATOM 833 N N . GLY A 1 145 ? -13.658 -3.833 3.296 1.00 17.37 146 GLY A N 1
ATOM 834 C CA . GLY A 1 145 ? -14.172 -2.458 3.440 1.00 19.66 146 GLY A CA 1
ATOM 835 C C . GLY A 1 145 ? -15.372 -2.169 2.566 1.00 20.11 146 GLY A C 1
ATOM 836 O O . GLY A 1 145 ? -16.052 -3.071 2.074 1.00 18.69 146 GLY A O 1
ATOM 837 N N . LEU A 1 146 ? -15.635 -0.887 2.376 1.00 20.16 147 LEU A N 1
ATOM 838 C CA . LEU A 1 146 ? -16.825 -0.457 1.644 1.00 21.44 147 LEU A CA 1
ATOM 839 C C . LEU A 1 146 ? -16.693 -0.823 0.172 1.00 19.79 147 LEU A C 1
ATOM 840 O O . LEU A 1 146 ? -15.662 -0.643 -0.444 1.00 21.06 147 LEU A O 1
ATOM 845 N N . ILE A 1 147 ? -17.753 -1.377 -0.365 1.00 19.38 148 ILE A N 1
ATOM 846 C CA . ILE A 1 147 ? -17.766 -1.826 -1.758 1.00 19.19 148 ILE A CA 1
ATOM 847 C C . ILE A 1 147 ? -18.691 -0.909 -2.549 1.00 20.53 148 ILE A C 1
ATOM 848 O O . ILE A 1 147 ? -19.879 -0.828 -2.250 1.00 18.68 148 ILE A O 1
ATOM 853 N N . PRO A 1 148 ? -18.153 -0.189 -3.538 1.00 22.74 149 PRO A N 1
ATOM 854 C CA . PRO A 1 148 ? -19.012 0.625 -4.394 1.00 23.87 149 PRO A CA 1
ATOM 855 C C . PRO A 1 148 ? -20.108 -0.188 -5.082 1.00 23.24 149 PRO A C 1
ATOM 856 O O . PRO A 1 148 ? -19.924 -1.361 -5.395 1.00 19.82 149 PRO A O 1
ATOM 860 N N . PRO A 1 149 ? -21.263 0.439 -5.292 1.00 22.95 150 PRO A N 1
ATOM 861 C CA . PRO A 1 149 ? -22.393 -0.225 -5.920 1.00 22.42 150 PRO A CA 1
ATOM 862 C C . PRO A 1 149 ? -22.033 -0.833 -7.250 1.00 18.02 150 PRO A C 1
ATOM 863 O O . PRO A 1 149 ? -21.215 -0.305 -7.991 1.00 20.00 150 PRO A O 1
ATOM 875 N N . PHE A 1 151 ? -23.512 -2.705 -10.788 1.00 19.65 152 PHE A N 1
ATOM 876 C CA . PHE A 1 151 ? -24.640 -2.627 -11.701 1.00 21.04 152 PHE A CA 1
ATOM 877 C C . PHE A 1 151 ? -24.772 -3.856 -12.603 1.00 20.16 152 PHE A C 1
ATOM 878 O O . PHE A 1 151 ? -23.834 -4.621 -12.842 1.00 18.52 152 PHE A O 1
ATOM 886 N N . ASN A 1 152 ? -25.972 -3.992 -13.135 1.00 21.19 153 ASN A N 1
ATOM 887 C CA . ASN A 1 152 ? -26.373 -5.186 -13.878 1.00 20.73 153 ASN A CA 1
ATOM 888 C C . ASN A 1 152 ? -25.903 -5.187 -15.336 1.00 22.40 153 ASN A C 1
ATOM 889 O O . ASN A 1 152 ? -26.677 -5.019 -16.267 1.00 21.42 153 ASN A O 1
ATOM 894 N N . VAL A 1 153 ? -24.605 -5.421 -15.489 1.00 17.69 154 VAL A N 1
ATOM 895 C CA . VAL A 1 153 ? -23.902 -5.403 -16.763 1.00 18.42 154 VAL A CA 1
ATOM 896 C C . VAL A 1 153 ? -22.905 -6.543 -16.776 1.00 17.22 154 VAL A C 1
ATOM 897 O O . VAL A 1 153 ? -22.089 -6.657 -15.878 1.00 18.22 154 VAL A O 1
ATOM 901 N N . SER A 1 154 ? -22.955 -7.387 -17.789 1.00 16.53 155 SER A N 1
ATOM 902 C CA . SER A 1 154 ? -22.082 -8.559 -17.799 1.00 17.98 155 SER A CA 1
ATOM 903 C C . SER A 1 154 ? -20.703 -8.229 -18.380 1.00 17.81 155 SER A C 1
ATOM 904 O O . SER A 1 154 ? -20.533 -7.278 -19.152 1.00 18.46 155 SER A O 1
ATOM 907 N N . GLU A 1 155 ? -19.718 -9.018 -17.970 1.00 14.68 156 GLU A N 1
ATOM 908 C CA . GLU A 1 155 ? -18.373 -8.954 -18.532 1.00 14.84 156 GLU A CA 1
ATOM 909 C C . GLU A 1 155 ? -17.927 -10.352 -18.937 1.00 15.75 156 GLU A C 1
ATOM 910 O O . GLU A 1 155 ? -18.234 -11.342 -18.264 1.00 15.68 156 GLU A O 1
ATOM 916 N N . THR A 1 156 ? -17.267 -10.425 -20.082 1.00 17.31 157 THR A N 1
ATOM 917 C CA . THR A 1 156 ? -16.776 -11.680 -20.634 1.00 18.47 157 THR A CA 1
ATOM 918 C C . THR A 1 156 ? -15.262 -11.673 -20.688 1.00 19.83 157 THR A C 1
ATOM 919 O O . THR A 1 156 ? -14.620 -10.672 -21.030 1.00 19.49 157 THR A O 1
ATOM 923 N N . PHE A 1 157 ? -14.722 -12.819 -20.323 1.00 15.84 158 PHE A N 1
ATOM 924 C CA . PHE A 1 157 ? -13.291 -13.059 -20.261 1.00 15.49 158 PHE A CA 1
ATOM 925 C C . PHE A 1 157 ? -12.957 -14.307 -21.034 1.00 17.52 158 PHE A C 1
ATOM 926 O O . PHE A 1 157 ? -13.474 -15.392 -20.758 1.00 17.15 158 PHE A O 1
ATOM 934 N N . ARG A 1 158 ? -12.095 -14.119 -22.021 1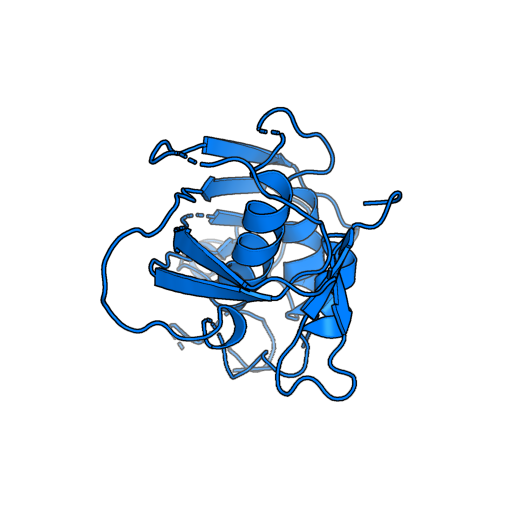.00 17.15 159 ARG A N 1
ATOM 935 C CA . ARG A 1 158 ? -11.614 -15.199 -22.874 1.00 16.76 159 ARG A CA 1
ATOM 936 C C . ARG A 1 158 ? -10.101 -15.236 -22.851 1.00 20.21 159 ARG A C 1
ATOM 937 O O . ARG A 1 158 ? -9.417 -14.316 -23.342 1.00 16.41 159 ARG A O 1
ATOM 945 N N . LYS A 1 159 ? -9.590 -16.299 -22.247 1.00 19.21 160 LYS A N 1
ATOM 946 C CA . LYS A 1 159 ? -8.188 -16.365 -21.850 1.00 19.84 160 LYS A CA 1
ATOM 947 C C . LYS A 1 159 ? -7.611 -17.761 -22.017 1.00 20.72 160 LYS A C 1
ATOM 948 O O . LYS A 1 159 ? -8.311 -18.763 -21.840 1.00 18.11 160 LYS A O 1
ATOM 954 N N . PRO A 1 160 ? -6.320 -17.830 -22.328 1.00 20.33 161 PRO A N 1
ATOM 955 C CA . PRO A 1 160 ? -5.640 -19.119 -22.275 1.00 21.14 161 PRO A CA 1
ATOM 956 C C . PRO A 1 160 ? -5.334 -19.520 -20.838 1.00 19.40 161 PRO A C 1
ATOM 957 O O . PRO A 1 160 ? -5.341 -18.685 -19.930 1.00 20.03 161 PRO A O 1
ATOM 961 N N . PHE A 1 161 ? -5.104 -20.808 -20.637 1.00 18.93 162 PHE A N 1
ATOM 962 C CA . PHE A 1 161 ? -4.517 -21.309 -19.381 1.00 14.72 162 PHE A CA 1
ATOM 963 C C . PHE A 1 161 ? -3.462 -22.347 -19.704 1.00 17.50 162 PHE A C 1
ATOM 964 O O . PHE A 1 161 ? -3.551 -23.067 -20.688 1.00 16.23 162 PHE A O 1
ATOM 972 N N . ASN A 1 162 ? -2.437 -22.369 -18.878 1.00 15.53 163 ASN A N 1
ATOM 973 C CA . ASN A 1 162 ? -1.391 -23.391 -18.972 1.00 17.00 163 ASN A CA 1
ATOM 974 C C . ASN A 1 162 ? -0.881 -23.681 -17.590 1.00 17.25 163 ASN A C 1
ATOM 975 O O . ASN A 1 162 ? -0.323 -22.804 -16.920 1.00 19.39 163 ASN A O 1
ATOM 980 N N . ILE A 1 163 ? -1.145 -24.896 -17.134 1.00 17.10 164 ILE A N 1
ATOM 981 C CA . ILE A 1 163 ? -0.760 -25.280 -15.791 1.00 18.61 164 ILE A CA 1
ATOM 982 C C . ILE A 1 163 ? 0.150 -26.477 -15.732 1.00 19.98 164 ILE A C 1
ATOM 983 O O . ILE A 1 163 ? 0.297 -27.094 -14.689 1.00 21.32 164 ILE A O 1
ATOM 988 N N . GLY A 1 164 ? 0.753 -26.778 -16.863 1.00 20.22 165 GLY A N 1
ATOM 989 C CA . GLY A 1 164 ? 1.742 -27.863 -16.954 1.00 21.09 165 GLY A CA 1
ATOM 990 C C . GLY A 1 164 ? 1.209 -29.013 -17.768 1.00 22.36 165 GLY A C 1
ATOM 991 O O . GLY A 1 164 ? 1.276 -29.008 -18.984 1.00 25.20 165 GLY A O 1
ATOM 992 N N . ILE A 1 165 ? 0.636 -29.978 -17.074 1.00 20.70 166 ILE A N 1
ATOM 993 C CA . ILE A 1 165 ? 0.018 -31.141 -17.721 1.00 25.77 166 ILE A CA 1
ATOM 994 C C . ILE A 1 165 ? -1.170 -30.714 -18.585 1.00 22.66 166 ILE A C 1
ATOM 995 O O . ILE A 1 165 ? -1.400 -31.237 -19.658 1.00 24.44 166 ILE A O 1
ATOM 1000 N N . TYR A 1 166 ? -1.897 -29.730 -18.091 1.00 18.59 167 TYR A N 1
ATOM 1001 C CA . TYR A 1 166 ? -3.099 -29.225 -18.754 1.00 17.15 167 TYR A CA 1
ATOM 1002 C C . TYR A 1 166 ? -2.909 -27.827 -19.321 1.00 16.71 167 TYR A C 1
ATOM 1003 O O . TYR A 1 166 ? -2.303 -26.946 -18.699 1.00 17.05 167 TYR A O 1
ATOM 1012 N N . LYS A 1 167 ? -3.489 -27.633 -20.493 1.00 18.17 168 LYS A N 1
ATOM 1013 C CA . LYS A 1 167 ? -3.542 -26.328 -21.135 1.00 18.85 168 LYS A CA 1
ATOM 1014 C C . LYS A 1 167 ? -4.754 -26.238 -22.053 1.00 19.02 168 LYS A C 1
ATOM 1015 O O . LYS A 1 167 ? -5.297 -27.248 -22.506 1.00 18.31 168 LYS A O 1
ATOM 1021 N N . GLY A 1 168 ? -5.153 -25.012 -22.318 1.00 14.96 169 GLY A N 1
ATOM 1022 C CA . GLY A 1 168 ? -6.348 -24.759 -23.116 1.00 16.49 169 GLY A CA 1
ATOM 1023 C C . GLY A 1 168 ? -6.846 -23.344 -22.955 1.00 17.77 169 GLY A C 1
ATOM 1024 O O . GLY A 1 168 ? -6.046 -22.390 -22.836 1.00 15.23 169 GLY A O 1
ATOM 1025 N N . THR A 1 169 ? -8.169 -23.234 -22.953 1.00 16.29 170 THR A N 1
ATOM 1026 C CA . THR A 1 169 ? -8.829 -21.941 -22.918 1.00 17.03 170 THR A CA 1
ATOM 1027 C C . THR A 1 169 ? -9.999 -21.911 -21.974 1.00 16.84 170 THR A C 1
ATOM 1028 O O . THR A 1 169 ? -10.649 -22.935 -21.674 1.00 15.73 170 THR A O 1
ATOM 1032 N N . LEU A 1 170 ? -10.266 -20.683 -21.570 1.00 15.24 171 LEU A N 1
ATOM 1033 C CA . LEU A 1 170 ? -11.352 -20.328 -20.680 1.00 16.24 171 LEU A CA 1
ATOM 1034 C C . LEU A 1 170 ? -12.238 -19.308 -21.369 1.00 15.60 171 LEU A C 1
ATOM 1035 O O . LEU A 1 170 ? -11.747 -18.381 -22.015 1.00 16.45 171 LEU A O 1
ATOM 1040 N N . ASP A 1 171 ? -13.539 -19.490 -21.240 1.00 15.04 172 ASP A N 1
ATOM 1041 C CA . ASP A 1 171 ? -14.525 -18.513 -21.752 1.00 19.01 172 ASP A CA 1
ATOM 1042 C C . ASP A 1 171 ? -15.649 -18.318 -20.736 1.00 17.60 172 ASP A C 1
ATOM 1043 O O . ASP A 1 171 ? -16.559 -19.153 -20.601 1.00 15.46 172 ASP A O 1
ATOM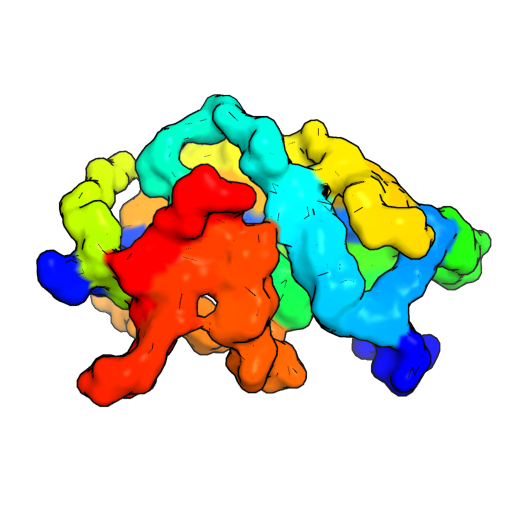 1048 N N . PHE A 1 172 ? -15.535 -17.224 -19.994 1.00 16.58 173 PHE A N 1
ATOM 1049 C CA . PHE A 1 172 ? -16.387 -16.972 -18.832 1.00 13.25 173 PHE A CA 1
ATOM 1050 C C . PHE A 1 172 ? -17.162 -15.695 -19.071 1.00 14.78 173 PHE A C 1
ATOM 1051 O O . PHE A 1 172 ? -16.597 -14.653 -19.459 1.00 17.47 173 PHE A O 1
ATOM 1059 N N . THR A 1 173 ? -18.446 -15.757 -18.759 1.00 14.16 174 THR A N 1
ATOM 1060 C CA . THR A 1 173 ? -19.295 -14.548 -18.715 1.00 13.79 174 THR A CA 1
ATOM 1061 C C . THR A 1 173 ? -19.890 -14.432 -17.322 1.00 14.51 174 THR A C 1
ATOM 1062 O O . THR A 1 173 ? -20.578 -15.336 -16.848 1.00 15.74 174 THR A O 1
ATOM 1066 N N . PHE A 1 174 ? -19.576 -13.318 -16.668 1.00 14.00 175 PHE A N 1
ATOM 1067 C CA . PHE A 1 174 ? -20.002 -13.089 -15.297 1.00 14.48 175 PHE A CA 1
ATOM 1068 C C . PHE A 1 174 ? -20.862 -11.847 -15.225 1.00 14.90 175 PHE A C 1
ATOM 1069 O O . PHE A 1 174 ? -20.577 -10.820 -15.840 1.00 16.08 175 PHE A O 1
ATOM 1077 N N . THR A 1 175 ? -21.895 -11.941 -14.413 1.00 14.87 176 THR A N 1
ATOM 1078 C CA . THR A 1 175 ? -22.672 -10.773 -14.011 1.00 17.78 176 THR A CA 1
ATOM 1079 C C . THR A 1 175 ? -22.812 -10.745 -12.493 1.00 16.54 176 THR A C 1
ATOM 1080 O O . THR A 1 175 ? -23.223 -11.726 -11.859 1.00 18.79 176 THR A O 1
ATOM 1084 N N . VAL A 1 176 ? -22.406 -9.631 -11.917 1.00 15.29 177 VAL A N 1
ATOM 1085 C CA . VAL A 1 176 ? -22.559 -9.406 -10.489 1.00 15.55 177 VAL A CA 1
ATOM 1086 C C . VAL A 1 176 ? -23.162 -8.021 -10.299 1.00 17.45 177 VAL A C 1
ATOM 1087 O O . VAL A 1 176 ? -22.666 -7.052 -10.858 1.00 16.78 177 VAL A O 1
ATOM 1091 N N . SER A 1 177 ? -24.227 -7.940 -9.523 1.00 15.91 178 SER A N 1
ATOM 1092 C CA . SER A 1 177 ? -24.821 -6.635 -9.219 1.00 17.89 178 SER A CA 1
ATOM 1093 C C . SER A 1 177 ? -25.395 -6.624 -7.816 1.00 17.58 178 SER A C 1
ATOM 1094 O O . SER A 1 177 ? -25.610 -7.668 -7.197 1.00 18.39 178 SER A O 1
ATOM 1097 N N . ASP A 1 178 ? -25.630 -5.431 -7.314 1.00 20.35 179 ASP A N 1
ATOM 1098 C CA . ASP A 1 178 ? -26.232 -5.285 -5.976 1.00 23.85 179 ASP A CA 1
ATOM 1099 C C . ASP A 1 178 ? -27.613 -5.941 -5.993 1.00 26.12 179 ASP A C 1
ATOM 1100 O O . ASP A 1 178 ? -28.332 -5.914 -6.987 1.00 25.49 179 ASP A O 1
ATOM 1105 N N . ASP A 1 179 ? -27.971 -6.555 -4.883 1.00 27.40 180 ASP A N 1
ATOM 1106 C CA . ASP A 1 179 ? -29.295 -7.138 -4.745 1.00 32.00 180 ASP A CA 1
ATOM 1107 C C . ASP A 1 179 ? -30.065 -6.285 -3.759 1.00 35.90 180 ASP A C 1
ATOM 1108 O O . ASP A 1 179 ? -29.740 -6.217 -2.576 1.00 34.76 180 ASP A O 1
ATOM 1113 N N . GLU A 1 180 ? -31.070 -5.609 -4.274 1.00 41.81 181 GLU A N 1
ATOM 1114 C CA . GLU A 1 180 ? -31.803 -4.624 -3.485 1.00 47.13 181 GLU A CA 1
ATOM 1115 C C . GLU A 1 180 ? -33.141 -5.141 -2.984 1.00 49.77 181 GLU A C 1
ATOM 1116 O O . GLU A 1 180 ? -33.805 -4.485 -2.182 1.00 54.56 181 GLU A O 1
ATOM 1118 N N . SER A 1 181 ? -33.523 -6.322 -3.453 1.00 51.96 182 SER A N 1
ATOM 1119 C CA . SER A 1 181 ? -34.795 -6.944 -3.040 1.00 52.93 182 SER A CA 1
ATOM 1120 C C . SER A 1 181 ? -34.787 -7.276 -1.554 1.00 53.81 182 SER A C 1
ATOM 1121 O O . SER A 1 181 ? -33.764 -7.186 -0.873 1.00 54.88 182 SER A O 1
ATOM 1124 N N . ASN A 1 182 ? -35.953 -7.657 -1.058 1.00 53.47 183 ASN A N 1
ATOM 1125 C CA . ASN A 1 182 ? -36.120 -7.964 0.360 1.00 52.88 183 ASN A CA 1
ATOM 1126 C C . ASN A 1 182 ? -36.169 -9.452 0.652 1.00 50.59 183 ASN A C 1
ATOM 1127 O O . ASN A 1 182 ? -36.328 -9.869 1.797 1.00 51.15 183 ASN A O 1
ATOM 1132 N N . GLU A 1 183 ? -36.031 -10.249 -0.393 1.00 48.29 184 GLU A N 1
ATOM 1133 C CA . GLU A 1 183 ? -35.960 -11.702 -0.219 1.00 47.28 184 GLU A CA 1
ATOM 1134 C C . GLU A 1 183 ? -34.747 -12.047 0.643 1.00 42.16 184 GLU A C 1
ATOM 1135 O O . GLU A 1 183 ? -33.693 -11.422 0.547 1.00 37.85 184 GLU A O 1
ATOM 1141 N N . LYS A 1 184 ? -34.927 -13.043 1.493 1.00 37.41 185 LYS A N 1
ATOM 1142 C CA . LYS A 1 184 ? -33.850 -13.514 2.345 1.00 36.66 185 LYS A CA 1
ATOM 1143 C C . LYS A 1 184 ? -32.909 -14.350 1.498 1.00 32.49 185 LYS A C 1
ATOM 1144 O O . LYS A 1 184 ? -33.331 -15.050 0.595 1.00 30.51 185 LYS A O 1
ATOM 1147 N N . VAL A 1 185 ? -31.623 -14.253 1.791 1.00 28.43 186 VAL A N 1
ATOM 1148 C CA . VAL A 1 185 ? -30.614 -14.920 0.978 1.00 25.52 186 VAL A CA 1
ATOM 1149 C C . VAL A 1 185 ? -29.683 -15.791 1.823 1.00 25.18 186 VAL A C 1
ATOM 1150 O O . VAL A 1 185 ? -29.480 -15.547 3.007 1.00 24.66 186 VAL A O 1
ATOM 1154 N N . PRO A 1 186 ? -29.118 -16.828 1.204 1.00 22.54 187 PRO A N 1
ATOM 1155 C CA . PRO A 1 186 ? -28.092 -17.618 1.845 1.00 22.07 187 PRO A CA 1
ATOM 1156 C C . PRO A 1 186 ? -26.745 -16.934 1.748 1.00 20.19 187 PRO A C 1
ATOM 1157 O O . PRO A 1 186 ? -26.605 -15.907 1.087 1.00 20.07 187 PRO A O 1
ATOM 1161 N N . HIS A 1 187 ? -25.773 -17.521 2.413 1.00 18.77 188 HIS A N 1
ATOM 1162 C CA . HIS A 1 187 ? -24.364 -17.159 2.197 1.00 19.95 188 HIS A CA 1
ATOM 1163 C C . HIS A 1 187 ? -23.927 -17.763 0.865 1.00 16.80 188 HIS A C 1
ATOM 1164 O O . HIS A 1 187 ? -24.432 -18.793 0.415 1.00 18.55 188 HIS A O 1
ATOM 1171 N N . VAL A 1 188 ? -22.994 -17.083 0.228 1.00 17.47 189 VAL A N 1
ATOM 1172 C CA . VAL A 1 188 ? -22.560 -17.443 -1.120 1.00 15.62 189 VAL A CA 1
ATOM 1173 C C . VAL A 1 188 ? -22.042 -18.888 -1.154 1.00 15.25 189 VAL A C 1
ATOM 1174 O O . VAL A 1 188 ? -22.237 -19.622 -2.138 1.00 16.35 189 VAL A O 1
ATOM 1178 N N . TRP A 1 189 ? -21.442 -19.306 -0.043 1.00 15.80 190 TRP A N 1
ATOM 1179 C CA . TRP A 1 189 ? -20.803 -20.641 0.066 1.00 18.75 190 TRP A CA 1
ATOM 1180 C C . TRP A 1 189 ? -21.789 -21.794 -0.088 1.00 18.31 190 TRP A C 1
ATOM 1181 O O . TRP A 1 189 ? -21.413 -22.899 -0.467 1.00 19.92 190 TRP A O 1
ATOM 1192 N N . GLU A 1 190 ? -23.057 -21.504 0.160 1.00 19.43 191 GLU A N 1
ATOM 1193 C CA . GLU A 1 190 ? -24.115 -22.509 0.032 1.00 22.65 191 GLU A CA 1
ATOM 1194 C C . GLU A 1 190 ? -24.300 -22.902 -1.431 1.00 23.18 191 GLU A C 1
ATOM 1195 O O . GLU A 1 190 ? -24.872 -23.935 -1.725 1.00 20.66 191 GLU A O 1
ATOM 1201 N N . TYR A 1 191 ? -23.767 -22.092 -2.342 1.00 19.93 192 TYR A N 1
ATOM 1202 C CA . TYR A 1 191 ? -23.854 -22.403 -3.794 1.00 18.48 192 TYR A CA 1
ATOM 1203 C C . TYR A 1 191 ? -22.733 -23.345 -4.286 1.00 19.74 192 TYR A C 1
ATOM 1204 O O . TYR A 1 191 ? -22.761 -23.818 -5.402 1.00 18.90 192 TYR A O 1
ATOM 1221 N N . ASN A 1 193 ? -20.786 -26.635 -4.831 1.00 20.94 194 ASN A N 1
ATOM 1222 C CA . ASN A 1 193 ? -21.160 -28.047 -4.990 1.00 23.69 194 ASN A CA 1
ATOM 1223 C C . ASN A 1 193 ? -20.758 -28.782 -3.726 1.00 24.38 194 ASN A C 1
ATOM 1224 O O . ASN A 1 193 ? -19.579 -28.778 -3.376 1.00 23.54 194 ASN A O 1
ATOM 1229 N N . PRO A 1 194 ? -21.723 -29.416 -3.022 1.00 25.81 195 PRO A N 1
ATOM 1230 C CA . PRO A 1 194 ? -21.401 -30.048 -1.733 1.00 27.28 195 PRO A CA 1
ATOM 1231 C C . PRO A 1 194 ? -20.280 -31.079 -1.787 1.00 25.46 195 PRO A C 1
ATOM 1232 O O . PRO A 1 194 ? -19.565 -31.279 -0.817 1.00 26.78 195 PRO A O 1
ATOM 1236 N N . LYS A 1 195 ? -20.147 -31.722 -2.930 1.00 25.12 196 LYS A N 1
ATOM 1237 C CA . LYS A 1 195 ? -19.071 -32.672 -3.166 1.00 25.55 196 LYS A CA 1
ATOM 1238 C C . LYS A 1 195 ? -17.700 -32.059 -2.893 1.00 25.90 196 LYS A C 1
ATOM 1239 O O . LYS A 1 195 ? -16.770 -32.744 -2.477 1.00 23.50 196 LYS A O 1
ATOM 1245 N N . TYR A 1 196 ? -17.593 -30.753 -3.132 1.00 21.75 197 TYR A N 1
ATOM 1246 C CA . TYR A 1 196 ? -16.302 -30.033 -3.055 1.00 22.24 197 TYR A CA 1
ATOM 1247 C C . TYR A 1 196 ? -16.237 -28.955 -1.992 1.00 22.60 197 TYR A C 1
ATOM 1248 O O . TYR A 1 196 ? -15.247 -28.237 -1.890 1.00 23.42 197 TYR A O 1
ATOM 1257 N N . GLN A 1 197 ? -17.277 -28.874 -1.172 1.00 25.18 198 GLN A N 1
ATOM 1258 C CA . GLN A 1 197 ? -17.394 -27.819 -0.143 1.00 26.02 198 GLN A CA 1
ATOM 1259 C C . GLN A 1 197 ? -16.239 -27.835 0.861 1.00 24.69 198 GLN A C 1
ATOM 1260 O O . GLN A 1 197 ? -15.840 -26.806 1.371 1.00 24.43 198 GLN A O 1
ATOM 1266 N N . SER A 1 198 ? -15.684 -29.008 1.098 1.00 24.80 199 SER A N 1
ATOM 1267 C CA . SER A 1 198 ? -14.586 -29.166 2.072 1.00 26.46 199 SER A CA 1
ATOM 1268 C C . SER A 1 198 ? -13.270 -28.586 1.571 1.00 27.58 199 SER A C 1
ATOM 1269 O O . SER A 1 198 ? -12.318 -28.460 2.323 1.00 25.41 199 SER A O 1
ATOM 1272 N N . GLN A 1 199 ? -13.231 -28.237 0.290 1.00 23.75 200 GLN A N 1
ATOM 1273 C CA . GLN A 1 199 ? -11.986 -27.774 -0.341 1.00 24.11 200 GLN A CA 1
ATOM 1274 C C . GLN A 1 199 ? -11.953 -26.264 -0.584 1.00 22.73 200 GL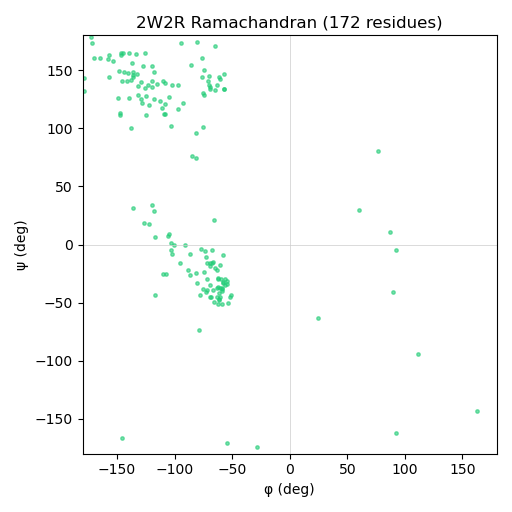N A C 1
ATOM 1275 O O . GLN A 1 199 ? -11.048 -25.739 -1.234 1.00 21.15 200 GLN A O 1
ATOM 1281 N N . ILE A 1 200 ? -12.939 -25.578 -0.033 1.00 20.62 201 ILE A N 1
ATOM 1282 C CA . ILE A 1 200 ? -13.092 -24.120 -0.230 1.00 20.13 201 ILE A CA 1
ATOM 1283 C C . ILE A 1 200 ? -11.836 -23.291 0.108 1.00 18.99 201 ILE A C 1
ATOM 1284 O O . ILE A 1 200 ? -11.376 -22.486 -0.694 1.00 17.35 201 ILE A O 1
ATOM 1289 N N . GLN A 1 201 ? -11.268 -23.509 1.284 1.00 18.11 202 GLN A N 1
ATOM 1290 C CA . GLN A 1 201 ? -10.204 -22.628 1.743 1.00 18.67 202 GLN A CA 1
ATOM 1291 C C . GLN A 1 201 ? -8.976 -22.814 0.888 1.00 18.87 202 GLN A C 1
ATOM 1292 O O . GLN A 1 201 ? -8.363 -21.859 0.423 1.00 17.99 202 GLN A O 1
ATOM 1298 N N . LYS A 1 202 ? -8.644 -24.068 0.639 1.00 18.89 203 LYS A N 1
ATOM 1299 C CA . LYS A 1 202 ? -7.418 -24.357 -0.086 1.00 19.48 203 LYS A CA 1
ATOM 1300 C C . LYS A 1 202 ? -7.518 -23.918 -1.546 1.00 19.20 203 LYS A C 1
ATOM 1301 O O . LYS A 1 202 ? -6.617 -23.284 -2.091 1.00 16.96 203 LYS A O 1
ATOM 1307 N N . GLU A 1 203 ? -8.634 -24.228 -2.187 1.00 18.22 204 GLU A N 1
ATOM 1308 C CA . GLU A 1 203 ? -8.766 -23.886 -3.599 1.00 18.93 204 GLU A CA 1
ATOM 1309 C C . GLU A 1 203 ? -8.946 -22.376 -3.790 1.00 17.62 204 GLU A C 1
ATOM 1310 O O . GLU A 1 203 ? -8.552 -21.819 -4.797 1.00 15.76 204 GLU A O 1
ATOM 1316 N N . GLY A 1 204 ? -9.537 -21.719 -2.807 1.00 16.59 205 GLY A N 1
ATOM 1317 C CA . GLY A 1 204 ? -9.674 -20.265 -2.851 1.00 16.63 205 GLY A CA 1
ATOM 1318 C C . GLY A 1 204 ? -8.356 -19.540 -3.026 1.00 14.83 205 GLY A C 1
ATOM 1319 O O . GLY A 1 204 ? -8.273 -18.542 -3.720 1.00 13.16 205 GLY A O 1
ATOM 1320 N N . LEU A 1 205 ? -7.302 -20.084 -2.428 1.00 14.76 206 LEU A N 1
ATOM 1321 C CA . LEU A 1 205 ? -5.980 -19.445 -2.496 1.00 17.12 206 LEU A CA 1
ATOM 1322 C C . LEU A 1 205 ? -5.478 -19.359 -3.935 1.00 15.32 206 LEU A C 1
ATOM 1323 O O . LEU A 1 205 ? -4.799 -18.407 -4.307 1.00 15.07 206 LEU A O 1
ATOM 1328 N N . LYS A 1 206 ? -5.881 -20.309 -4.768 1.00 13.46 207 LYS A N 1
ATOM 1329 C CA . LYS A 1 206 ? -5.507 -20.261 -6.199 1.00 15.35 207 LYS A CA 1
ATOM 1330 C C . LYS A 1 206 ? -6.058 -19.029 -6.894 1.00 14.89 207 LYS A C 1
ATOM 1331 O O . LYS A 1 206 ? -5.490 -18.527 -7.878 1.00 15.24 207 LYS A O 1
ATOM 1337 N N . PHE A 1 207 ? -7.183 -18.558 -6.383 1.00 14.43 208 PHE A N 1
ATOM 1338 C CA . PHE A 1 207 ? -7.852 -17.389 -6.940 1.00 15.24 208 PHE A CA 1
ATOM 1339 C C . PHE A 1 207 ? -7.422 -16.084 -6.302 1.00 17.16 208 PHE A C 1
ATOM 1340 O O . PHE A 1 207 ? -7.905 -15.027 -6.669 1.00 19.35 208 PHE A O 1
ATOM 1348 N N . GLY A 1 208 ? -6.529 -16.180 -5.334 1.00 16.36 209 GLY A N 1
ATOM 1349 C CA . GLY A 1 208 ? -6.058 -15.013 -4.591 1.00 17.25 209 GLY A CA 1
ATOM 1350 C C . GLY A 1 208 ? -6.932 -14.674 -3.414 1.00 16.72 209 GLY A C 1
ATOM 1351 O O . GLY A 1 208 ? -6.796 -13.616 -2.808 1.00 19.54 209 GLY A O 1
ATOM 1352 N N . LEU A 1 209 ? -7.840 -15.580 -3.106 1.00 15.21 210 LEU A N 1
ATOM 1353 C CA . LEU A 1 209 ? -8.779 -15.406 -1.977 1.00 14.34 210 LEU A CA 1
ATOM 1354 C C . LEU A 1 209 ? -8.235 -16.044 -0.701 1.00 14.14 210 LEU A C 1
ATOM 1355 O O . LEU A 1 209 ? -7.977 -17.220 -0.634 1.00 16.89 210 LEU A O 1
ATOM 1360 N N . ILE A 1 210 ? -8.094 -15.226 0.321 1.00 14.87 211 ILE A N 1
ATOM 1361 C CA . ILE A 1 210 ? -7.656 -15.665 1.646 1.00 15.06 211 ILE A CA 1
ATOM 1362 C C . ILE A 1 210 ? -8.869 -15.71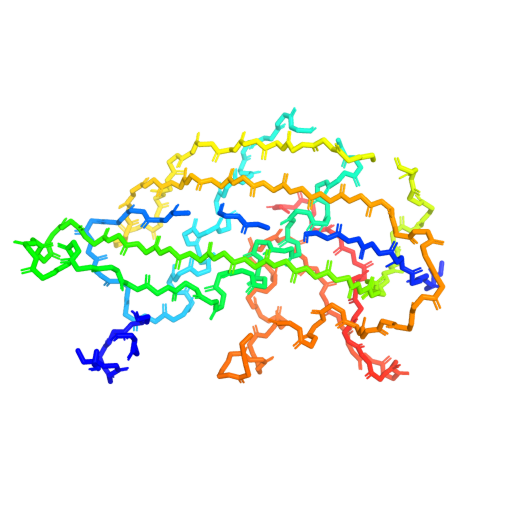8 2.546 1.00 13.98 211 ILE A C 1
ATOM 1363 O O . ILE A 1 210 ? -9.398 -14.700 3.000 1.00 14.66 211 ILE A O 1
ATOM 1368 N N . LEU A 1 211 ? -9.319 -16.944 2.739 1.00 16.76 212 LEU A N 1
ATOM 1369 C CA . LEU A 1 211 ? -10.566 -17.264 3.405 1.00 15.99 212 LEU A CA 1
ATOM 1370 C C . LEU A 1 211 ? -10.285 -17.857 4.770 1.00 19.98 212 LEU A C 1
ATOM 1371 O O . LEU A 1 211 ? -9.364 -18.652 4.942 1.00 18.40 212 LEU A O 1
ATOM 1376 N N . SER A 1 212 ? -11.086 -17.441 5.733 1.00 21.56 213 SER A N 1
ATOM 1377 C CA . SER A 1 212 ? -11.062 -18.067 7.055 1.00 27.19 213 SER A CA 1
ATOM 1378 C C . SER A 1 212 ? -12.420 -18.146 7.708 1.00 28.33 213 SER A C 1
ATOM 1379 O O . SER A 1 212 ? -13.374 -17.480 7.331 1.00 22.86 213 SER A O 1
ATOM 1382 N N . LYS A 1 213 ? -12.453 -18.984 8.725 1.00 29.74 214 LYS A N 1
ATOM 1383 C CA . LYS A 1 213 ? -13.700 -19.356 9.378 1.00 35.95 214 LYS A CA 1
ATOM 1384 C C . LYS A 1 213 ? -13.542 -19.350 10.892 1.00 39.75 214 LYS A C 1
ATOM 1385 O O . LYS A 1 213 ? -14.184 -20.113 11.592 1.00 45.22 214 LYS A O 1
ATOM 1391 N N . LYS A 1 214 ? -12.673 -18.474 11.376 1.00 41.08 215 LYS A N 1
ATOM 1392 C CA . LYS A 1 214 ? -12.387 -18.379 12.822 1.00 43.04 215 LYS A CA 1
ATOM 1393 C C . LYS A 1 214 ? -13.507 -17.679 13.600 1.00 43.15 215 LYS A C 1
ATOM 1394 O O . LYS A 1 214 ? -13.641 -16.453 13.598 1.00 43.30 215 LYS A O 1
ATOM 1396 N N . ALA A 1 215 ? -14.313 -18.501 14.248 1.00 41.89 216 ALA A N 1
ATOM 1397 C CA . ALA A 1 215 ? -15.381 -18.034 15.151 1.00 41.26 216 ALA A CA 1
ATOM 1398 C C . ALA A 1 215 ? -16.444 -17.145 14.515 1.00 37.81 216 ALA A C 1
ATOM 1399 O O . ALA A 1 215 ? -17.038 -16.303 15.191 1.00 36.66 216 ALA A O 1
ATOM 1401 N N . THR A 1 216 ? -16.702 -17.336 13.223 1.00 35.77 217 THR A N 1
ATOM 1402 C CA . THR A 1 216 ? -17.689 -16.493 12.529 1.00 33.77 217 THR A CA 1
ATOM 1403 C C . THR A 1 216 ? -18.965 -17.227 12.143 1.00 36.15 217 THR A C 1
ATOM 1404 O O . THR A 1 216 ? -20.049 -16.617 11.975 1.00 37.90 217 THR A O 1
ATOM 1408 N N . GLY A 1 217 ? -18.822 -18.537 11.994 1.00 30.88 218 GLY A N 1
ATOM 1409 C CA . GLY A 1 217 ? -19.918 -19.383 11.546 1.00 31.37 218 GLY A CA 1
ATOM 1410 C C . GLY A 1 217 ? -19.990 -19.610 10.047 1.00 32.21 218 GLY A C 1
ATOM 1411 O O . GLY A 1 217 ? -20.808 -20.377 9.553 1.00 36.32 218 GLY A O 1
ATOM 1412 N N . THR A 1 218 ? -19.113 -18.932 9.328 1.00 28.74 219 THR A N 1
ATOM 1413 C CA . THR A 1 218 ? -19.150 -18.909 7.869 1.00 24.26 219 THR A CA 1
ATOM 1414 C C . THR A 1 218 ? -17.779 -18.544 7.373 1.00 21.24 219 THR A C 1
ATOM 1415 O O . THR A 1 218 ? -16.978 -17.962 8.110 1.00 21.14 219 THR A O 1
ATOM 1419 N N . TRP A 1 219 ? -17.508 -18.864 6.121 1.00 19.81 220 TRP A N 1
ATOM 1420 C CA . TRP A 1 219 ? -16.232 -18.482 5.515 1.00 20.07 220 TRP A CA 1
ATOM 1421 C C . TRP A 1 219 ? -16.255 -16.980 5.309 1.00 17.98 220 TRP A C 1
ATOM 1422 O O . TRP A 1 219 ? -17.274 -16.417 4.969 1.00 18.89 220 TRP A O 1
ATOM 1433 N N . VAL A 1 220 ? -15.127 -16.342 5.558 1.00 18.61 221 VAL A N 1
ATOM 1434 C CA . VAL A 1 220 ? -14.989 -14.906 5.391 1.00 16.93 221 VAL A CA 1
ATOM 1435 C C . VAL A 1 220 ? -13.813 -14.647 4.478 1.00 17.84 221 VAL A C 1
ATOM 1436 O O . VAL A 1 220 ? -12.757 -15.270 4.625 1.00 16.40 221 VAL A O 1
ATOM 1440 N N . LEU A 1 221 ? -14.024 -13.742 3.532 1.00 14.02 222 LEU A N 1
ATOM 1441 C CA . LEU A 1 221 ? -12.948 -13.245 2.661 1.00 15.74 222 LEU A CA 1
ATOM 1442 C C . LEU A 1 221 ? -12.203 -12.162 3.437 1.00 15.18 222 LEU A C 1
ATOM 1443 O O . LEU A 1 221 ? -12.594 -10.996 3.490 1.00 15.98 222 LEU A O 1
ATOM 1448 N N . ASP A 1 222 ? -11.119 -12.596 4.053 1.00 17.14 223 ASP A N 1
ATOM 1449 C CA . ASP A 1 222 ? -10.308 -11.763 4.941 1.00 20.07 223 ASP A CA 1
ATOM 1450 C C . ASP A 1 222 ? -9.476 -10.786 4.173 1.00 21.88 223 ASP A C 1
ATOM 1451 O O . ASP A 1 222 ? -9.277 -9.663 4.597 1.00 22.91 223 ASP A O 1
ATOM 1456 N N . GLN A 1 223 ? -8.963 -11.248 3.049 1.00 18.64 224 GLN A N 1
ATOM 1457 C CA . GLN A 1 223 ? -8.077 -10.417 2.228 1.00 19.87 224 GLN A CA 1
ATOM 1458 C C . GLN A 1 223 ? -7.799 -11.034 0.868 1.00 17.83 224 GLN A C 1
ATOM 1459 O O . GLN A 1 223 ? -8.059 -12.205 0.642 1.00 15.70 224 GLN A O 1
ATOM 1465 N N . LEU A 1 224 ? -7.369 -10.185 -0.049 1.00 16.97 225 LEU A N 1
ATOM 1466 C CA . LEU A 1 224 ? -6.977 -10.616 -1.373 1.00 18.48 225 LEU A CA 1
ATOM 1467 C C . LEU A 1 224 ? -5.464 -10.652 -1.429 1.00 21.17 225 LEU A C 1
ATOM 1468 O O . LEU A 1 224 ? -4.793 -9.739 -0.969 1.00 21.73 225 LEU A O 1
ATOM 1473 N N . SER A 1 225 ? -4.937 -11.701 -2.025 1.00 19.13 226 SER A N 1
ATOM 14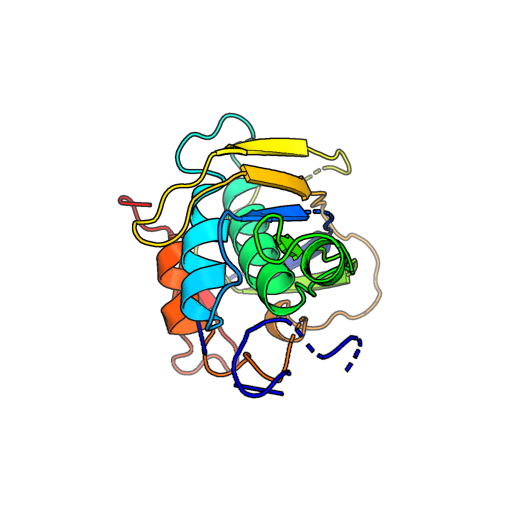74 C CA . SER A 1 225 ? -3.488 -11.865 -2.108 1.00 18.84 226 SER A CA 1
ATOM 1475 C C . SER A 1 225 ? -2.875 -10.844 -3.062 1.00 19.95 226 SER A C 1
ATOM 1476 O O . SER A 1 225 ? -3.387 -10.653 -4.145 1.00 20.73 226 SER A O 1
ATOM 1479 N N . PRO A 1 226 ? -1.743 -10.232 -2.687 1.00 19.27 227 PRO A N 1
ATOM 1480 C CA . PRO A 1 226 ? -1.036 -9.370 -3.644 1.00 22.50 227 PRO A CA 1
ATOM 1481 C C . PRO A 1 226 ? -0.301 -10.124 -4.731 1.00 22.02 227 PRO A C 1
ATOM 1482 O O . PRO A 1 226 ? 0.238 -9.526 -5.643 1.00 25.05 227 PRO A O 1
ATOM 1486 N N . PHE A 1 227 ? -0.299 -11.439 -4.619 1.00 17.39 228 PHE A N 1
ATOM 1487 C CA . PHE A 1 227 ? 0.458 -12.314 -5.506 1.00 21.15 228 PHE A CA 1
ATOM 1488 C C . PHE A 1 227 ? -0.403 -13.056 -6.513 1.00 24.50 228 PHE A C 1
ATOM 1489 O O . PHE A 1 227 ? 0.069 -13.944 -7.192 1.00 26.23 228 PHE A O 1
ATOM 1497 N N . LYS A 1 228 ? -1.677 -12.709 -6.570 1.00 29.47 229 LYS A N 1
ATOM 1498 C CA . LYS A 1 228 ? -2.650 -13.473 -7.408 1.00 36.21 229 LYS A CA 1
ATOM 1499 C C . LYS A 1 228 ? -4.043 -12.895 -7.387 1.00 42.43 229 LYS A C 1
ATOM 1500 O O . LYS A 1 228 ? -4.590 -12.663 -6.302 1.00 45.86 229 LYS A O 1
#

Nearest PDB structures (foldseek):
  2w2r-assembly1_A  TM=9.988E-01  e=1.657E-35  Vesicular stomatitis virus
  7uws-assembly1_K  TM=9.529E-01  e=8.367E-27  Vesicular stomatitis virus
  7uws-assembly1_O  TM=8.986E-01  e=5.971E-28  Vesicular stomatitis virus
  7uws-assembly1_P  TM=9.174E-01  e=5.255E-25  Vesicular stomatitis virus
  7umk-assembly1_B  TM=9.037E-01  e=2.798E-21  Vesicular stomatitis Indiana virus

Radius of gyration: 16.17 Å; Cα contacts (8 Å, |Δi|>4): 359; chains: 1; bounding box: 38×43×45 Å

Secondary structure (DSSP, 8-state):
-TTTS-------EEEEEE----EEESS--SSHHHHHHHHGGGGSS----TTHHHHHHHHHHHHTT-EE-THHHH-TTS-EEE-----EEEEEE-S---------EEEEEEEE-SS-EEEEEEEE--EE--S-----BGGG--GGGGGGHHHHHHHTTEEEE-SSSSS-EEEEE-TT-

Foldseek 3Di:
DVQFADAVVCVKDKAKKKKKKKWKKQATHRDLLVQLLQLLCQPVPDDPPLCLVVVLLVSNLFSNNWHWDCLCVVPNRTTMTMGDDIFIAIAMEDPDDGDFDFDKDWTWDWGDDDVMTDIDIMIMGMGGDPDPDDHYHSLVRDPVCSVCVQVSSVSNQFHWDDPPPNDIYRYDGHPVD

Sequence (177 aa):
LSNDFFGEDDSLRRYEKFRFLKTVRSNKPFRSYDDVTAAVSQWDNSYIGVGKRPFYKIIALIGSSHLQATPAVLADLNQQPEYYATLTTGRCFLPHRLGLIPPFNVSETFRKPFNIGIYKGTLDFTFTVSDDESNEKVPHVWEYNPKYQSQIQKEGLKFGLILSKKATGTWVLDQLSPFK

Solvent-accessible surface area: 9217 Å² total

B-factor: mean 25.26, std 12.7, range [2.01, 87.06]

GO terms:
  GO:0005515 protein binding (F, IPI)

CATH classification: 3.10.460.10

InterPro domains:
  IPR009397 Vesiculovirus matrix [PF06326] (8-221)
  IPR036711 VSV matrix superfamily [G3DSA:3.10.460.10] (41-229)
  IPR036711 VSV matrix superfamily [SSF75404] (58-226)

Organism: Vesicular stomatitis New Jersey virus (strain Ogden subtype Concan) (NCBI:txid11283)